Protein 4O92 (pdb70)

CATH classification: 3.40.30.10 (+1 more: 1.20.1050.10)

Nearest PDB structures (foldseek):
  4o92-assembly1_A  TM=1.005E+00  e=1.733E-32  Pichia kudriavzevii
  5f0g-assembly1_A  TM=8.632E-01  e=1.254E-08  Drosophila melanogaster
  3lyk-assembly1_A  TM=8.484E-01  e=1.008E-06  Haemophilus influenzae
  4qq7-assembly1_B  TM=7.758E-01  e=1.743E-07  Burkholderia cenocepacia J2315
  3ubl-assembly1_B  TM=7.352E-01  e=4.193E-05  Leptospira interrogans serovar Lai str. 56601

Sequence (193 aa):
TFGTLYILPPSPRSAWLPKLAKYLGLEINVKSLEVEDFKSKFPLGKAPAFEGSDGFRLTETLAIIKYFIDSSSKPEFAGSSLKEKALNEKWLSFANSDLCGAVGVWFCKDESKKPELVSKLNSLLQYIDNELNNSKFLVGDSVLVADILLYVTLQHIVEIGVDISSFSHLKKYSEEVAKHELLAEAENLYFQG

InterPro domains:
  IPR004045 Glutathione S-transferase, N-terminal [PF02798] (4-69)
  IPR004045 Glutathione S-transferase, N-terminal [PS50404] (2-78)
  IPR004046 Glutathione S-transferase, C-terminal [PF00043] (111-183)
  IPR010987 Glutathione S-transferase, C-terminal-like [PS50405] (83-188)
  IPR036249 Thioredoxin-like superfamil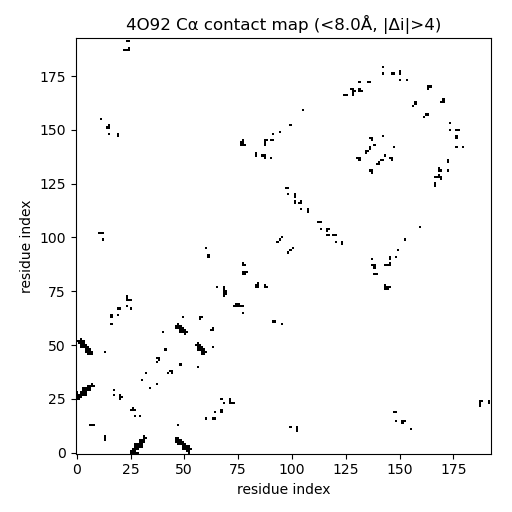y [SSF52833] (1-72)
  IPR036282 Glutathione S-transferase, C-terminal domain superfamily [SSF47616] (81-187)
  IPR040079 Glutathione transferase family [SFLDS00019] (5-180)

Foldseek 3Di:
DFWEWEAAVVQLLRVLPVLLCVLQLHDYHYHYVPDDPPCVLPVVPHDGWIATPVGDTDDDPVTVSLVSLCVGPNVCQCHDDPQSVVLSVVLVVCCVPQQSVLSCQSPDPDPVCNVVSLVSNVVSLQVQLVCLVVELESRHDDHHSSLSSVLSSVVVVPVVPDDPPVRDSVVSSNVVSVVVSVVVVPVSVVVND

Secondary structure (DSSP, 8-state):
--EEEE--TTSGGGGHHHHHHHHHT--EEEE----TTHHHH-TT--S-EEEETT--EEESHHHHHHHHHHTSS-TTTT-SSHHHHHHHHHHHHHIIIIIHH--TTTT---TTTHHHHHHHHHHHHHHHHHHTTT-SSSSSSS--HHHHHHHHHHHHHHHTT---SS-HHHHHHHHHHHHHHHHHHHHHHHTT-

Radius of gyration: 17.23 Å; Cα contacts (8 Å, |Δi|>4): 218; chains: 1; bounding box: 48×43×29 Å

Solvent-accessible surface area: 10535 Å² total

Structure (mmCIF, N/CA/C/O backbone):
data_4O92
#
_entry.id   4O92
#
_cell.length_a   48.207
_cell.length_b   48.207
_cell.length_c   187.068
_cell.angle_alpha   90.00
_cell.angle_beta   90.00
_cell.angle_gamma   90.00
#
_symmetry.space_group_name_H-M   'P 43 21 2'
#
loop_
_entity.id
_entity.type
_entity.pdbx_description
1 polymer 'Glutathione S-transferase'
2 non-polymer 'SULFATE ION'
3 water water
#
loop_
_atom_site.group_PDB
_atom_site.id
_atom_site.type_symbol
_atom_site.label_atom_id
_atom_site.label_alt_id
_atom_site.label_comp_id
_atom_site.label_asym_id
_atom_site.label_entity_id
_atom_site.label_seq_id
_atom_site.pdbx_PDB_ins_code
_atom_site.Cartn_x
_atom_site.Cartn_y
_atom_site.Cartn_z
_atom_site.occupancy
_atom_site.B_iso_or_equiv
_atom_site.auth_seq_id
_atom_site.auth_comp_id
_atom_site.auth_asym_id
_atom_site.auth_atom_id
_atom_site.pdbx_PDB_model_num
ATOM 9 N N . THR A 1 2 ? 28.949 3.310 76.640 1.00 73.71 2 THR A N 1
ATOM 10 C CA . THR A 1 2 ? 27.670 2.986 77.279 1.00 68.32 2 THR A CA 1
ATOM 11 C C . THR A 1 2 ? 27.660 3.345 78.791 1.00 65.17 2 THR A C 1
ATOM 12 O O . THR A 1 2 ? 28.586 2.987 79.533 1.00 63.76 2 THR A O 1
ATOM 16 N N . PHE A 1 3 ? 26.616 4.068 79.205 1.00 54.37 3 PHE A N 1
ATOM 17 C CA . PHE A 1 3 ? 26.330 4.422 80.619 1.00 50.35 3 PHE A CA 1
ATOM 18 C C . PHE A 1 3 ? 25.940 3.230 81.526 1.00 47.47 3 PHE A C 1
ATOM 19 O O . PHE A 1 3 ? 26.177 3.269 82.734 1.00 48.97 3 PHE A O 1
ATOM 27 N N . GLY A 1 4 ? 25.336 2.180 80.960 1.00 45.46 4 GLY A N 1
ATOM 28 C CA . GLY A 1 4 ? 24.968 0.986 81.738 1.00 41.04 4 GLY A CA 1
ATOM 29 C C . GLY A 1 4 ? 23.984 0.033 81.063 1.00 39.52 4 GLY A C 1
ATOM 30 O O . GLY A 1 4 ? 23.677 0.181 79.896 1.00 38.69 4 GLY A O 1
ATOM 31 N N . THR A 1 5 ? 23.512 -0.964 81.812 1.00 38.74 5 THR A N 1
ATOM 32 C CA . THR A 1 5 ? 22.590 -1.975 81.333 1.00 40.10 5 THR A CA 1
ATOM 33 C C . THR A 1 5 ? 21.242 -1.869 82.083 1.00 45.70 5 THR A C 1
ATOM 34 O O . THR A 1 5 ? 21.216 -1.803 83.320 1.00 43.60 5 THR A O 1
ATOM 38 N N . LEU A 1 6 ? 20.137 -1.828 81.331 1.00 47.45 6 LEU A N 1
ATOM 39 C CA . LEU A 1 6 ? 18.781 -1.711 81.897 1.00 45.22 6 LEU A CA 1
ATOM 40 C C . LEU A 1 6 ? 18.075 -3.015 81.667 1.00 44.57 6 LEU A C 1
ATOM 41 O O . LEU A 1 6 ? 18.085 -3.539 80.563 1.00 45.67 6 LEU A O 1
ATOM 46 N N . TYR A 1 7 ? 17.489 -3.549 82.726 1.00 46.39 7 TYR A N 1
ATOM 47 C CA . TYR A 1 7 ? 16.837 -4.858 82.700 1.00 45.93 7 TYR A CA 1
ATOM 48 C C . TYR A 1 7 ? 15.325 -4.629 82.796 1.00 47.23 7 TYR A C 1
ATOM 49 O O . TYR A 1 7 ? 14.845 -4.037 83.769 1.00 46.74 7 TYR A O 1
ATOM 58 N N . ILE A 1 8 ? 14.599 -5.082 81.775 1.00 47.00 8 ILE A N 1
ATOM 59 C CA . ILE A 1 8 ? 13.168 -4.846 81.640 1.00 47.16 8 ILE A CA 1
ATOM 60 C C . ILE A 1 8 ? 12.362 -6.145 81.613 1.00 50.15 8 ILE A C 1
ATOM 61 O O . ILE A 1 8 ? 12.912 -7.228 81.435 1.00 49.44 8 ILE A O 1
ATOM 66 N N . LEU A 1 9 ? 11.053 -5.999 81.791 1.00 50.94 9 LEU A N 1
ATOM 67 C CA . LEU A 1 9 ? 10.085 -7.057 81.532 1.00 54.65 9 LEU A CA 1
ATOM 68 C C . LEU A 1 9 ? 9.398 -6.801 80.158 1.00 53.89 9 LEU A C 1
ATOM 69 O O . LEU A 1 9 ? 8.478 -5.982 80.064 1.00 55.68 9 LEU A O 1
ATOM 74 N N . PRO A 1 10 ? 9.852 -7.486 79.094 1.00 52.08 10 PRO A N 1
ATOM 75 C CA . PRO A 1 10 ? 9.543 -7.034 77.730 1.00 51.58 10 PRO A CA 1
ATOM 76 C C . PRO A 1 10 ? 8.066 -6.901 77.361 1.00 49.66 10 PRO A C 1
ATOM 77 O O . PRO A 1 10 ? 7.712 -5.956 76.649 1.00 51.37 10 PRO A O 1
ATOM 81 N N . PRO A 1 11 ? 7.216 -7.844 77.812 1.00 46.23 11 PRO A N 1
ATOM 82 C CA . PRO A 1 11 ? 5.777 -7.747 77.513 1.00 49.39 11 PRO A CA 1
ATOM 83 C C . PRO A 1 11 ? 5.114 -6.494 78.073 1.00 50.57 11 PRO A C 1
ATOM 84 O O . PRO A 1 11 ? 4.181 -5.988 77.452 1.00 53.01 11 PRO A O 1
ATOM 88 N N . SER A 1 12 ? 5.594 -6.002 79.219 1.00 47.67 12 SER A N 1
ATOM 89 C CA . SER A 1 12 ? 5.051 -4.780 79.843 1.00 47.35 12 SER A CA 1
ATOM 90 C C . SER A 1 12 ? 5.279 -3.563 78.985 1.00 45.49 12 SER A C 1
ATOM 91 O O . SER A 1 12 ? 6.422 -3.294 78.619 1.00 47.99 12 SER A O 1
ATOM 94 N N . PRO A 1 13 ? 4.207 -2.795 78.698 1.00 42.34 13 PRO A N 1
ATOM 95 C CA . PRO A 1 13 ? 4.359 -1.533 77.966 1.00 38.64 13 PRO A CA 1
ATOM 96 C C . PRO A 1 13 ? 5.056 -0.406 78.773 1.00 43.96 13 PRO A C 1
ATOM 97 O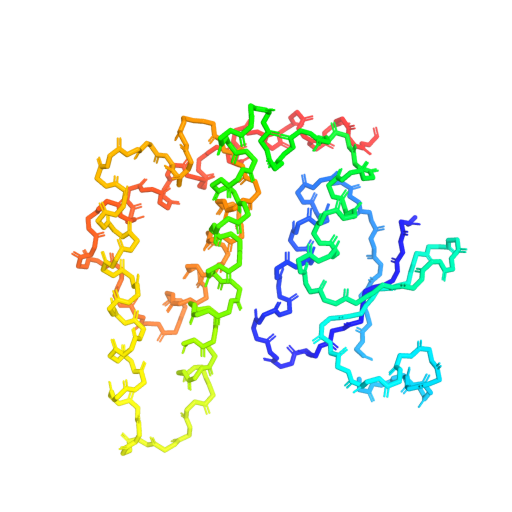 O . PRO A 1 13 ? 5.462 0.625 78.193 1.00 42.21 13 PRO A O 1
ATOM 101 N N . ARG A 1 14 ? 5.174 -0.587 80.091 1.00 44.60 14 ARG A N 1
ATOM 102 C CA . ARG A 1 14 ? 6.006 0.294 80.954 1.00 50.35 14 ARG A CA 1
ATOM 103 C C . ARG A 1 14 ? 7.530 0.215 80.635 1.00 49.40 14 ARG A C 1
ATOM 104 O O . ARG A 1 14 ? 8.331 1.039 81.098 1.00 46.27 14 ARG A O 1
ATOM 112 N N . SER A 1 15 ? 7.907 -0.780 79.831 1.00 45.95 15 SER A N 1
ATOM 113 C CA . SER A 1 15 ? 9.294 -0.998 79.428 1.00 42.94 15 SER A CA 1
ATOM 114 C C . SER A 1 15 ? 9.820 0.125 78.543 1.00 40.01 15 SER A C 1
ATOM 115 O O . SER A 1 15 ? 10.991 0.347 78.473 1.00 43.24 15 SER A O 1
ATOM 118 N N . ALA A 1 16 ? 8.938 0.889 77.934 1.00 41.91 16 ALA A N 1
ATOM 119 C CA . ALA A 1 16 ? 9.336 1.949 77.015 1.00 42.29 16 ALA A CA 1
ATOM 120 C C . ALA A 1 16 ? 9.894 3.218 77.669 1.00 45.27 16 ALA A C 1
ATOM 121 O O . ALA A 1 16 ? 10.721 3.907 77.067 1.00 51.33 16 ALA A O 1
ATOM 123 N N . TRP A 1 17 ? 9.400 3.547 78.855 1.00 44.40 17 TRP A N 1
ATOM 124 C CA . TRP A 1 17 ? 9.757 4.793 79.539 1.00 44.33 17 TRP A CA 1
ATOM 125 C C . TRP A 1 17 ? 11.269 5.069 79.635 1.00 41.72 17 TRP A C 1
ATOM 126 O O . TRP A 1 17 ? 11.757 6.096 79.180 1.00 42.10 17 TRP A O 1
ATOM 137 N N . LEU A 1 18 ? 12.010 4.158 80.238 1.00 36.74 18 LEU A N 1
ATOM 138 C CA . LEU A 1 18 ? 13.414 4.429 80.520 1.00 37.42 18 LEU A CA 1
ATOM 139 C C . LEU A 1 18 ? 14.302 4.440 79.287 1.00 36.78 18 LEU A C 1
ATOM 140 O O . LEU A 1 18 ? 15.135 5.341 79.158 1.00 39.53 18 LEU A O 1
ATOM 145 N N . PRO A 1 19 ? 14.108 3.480 78.356 1.00 39.36 19 PRO A N 1
ATOM 146 C CA . PRO A 1 19 ? 14.817 3.583 77.067 1.00 38.25 19 PRO A CA 1
ATOM 147 C C . PRO A 1 19 ? 14.605 4.893 76.344 1.00 38.76 19 PRO A C 1
ATOM 148 O O . PRO A 1 19 ? 15.573 5.511 75.887 1.00 42.98 19 PRO A O 1
ATOM 152 N N . LYS A 1 20 ? 13.361 5.342 76.284 1.00 39.69 20 LYS A N 1
ATOM 153 C CA . LYS A 1 20 ? 13.039 6.625 75.661 1.00 40.89 20 LYS A CA 1
ATOM 154 C C . LYS A 1 20 ? 13.771 7.760 76.358 1.00 41.14 20 LYS A C 1
ATOM 155 O O . LYS A 1 20 ? 14.262 8.677 75.728 1.00 50.44 20 LYS A O 1
ATOM 157 N N . LEU A 1 21 ? 13.858 7.698 77.669 1.00 43.53 21 LEU A N 1
ATOM 158 C CA . LEU A 1 21 ? 14.453 8.797 78.407 1.00 43.06 21 LEU A CA 1
ATOM 159 C C . LEU A 1 21 ? 15.971 8.842 78.163 1.00 39.12 21 LEU A C 1
ATOM 160 O O . LEU A 1 21 ? 16.539 9.908 77.941 1.00 44.91 21 LEU A O 1
ATOM 165 N N . ALA A 1 22 ? 16.622 7.696 78.219 1.00 38.16 22 ALA A N 1
ATOM 166 C CA . ALA A 1 22 ? 18.059 7.607 77.854 1.00 40.02 22 ALA A CA 1
ATOM 167 C C . ALA A 1 22 ? 18.335 8.256 76.482 1.00 46.32 22 ALA A C 1
ATOM 168 O O . ALA A 1 22 ? 19.173 9.162 76.354 1.00 49.80 22 ALA A O 1
ATOM 170 N N . LYS A 1 23 ? 17.595 7.797 75.476 1.00 49.00 23 LYS A N 1
ATOM 171 C CA . LYS A 1 23 ? 17.630 8.366 74.150 1.00 50.33 23 LYS A CA 1
ATOM 172 C C . LYS A 1 23 ? 17.530 9.868 74.237 1.00 50.40 23 LYS A C 1
ATOM 173 O O . LYS A 1 23 ? 18.443 10.572 73.819 1.00 51.61 23 LYS A O 1
ATOM 179 N N . TYR A 1 24 ? 16.449 10.366 74.830 1.00 44.93 24 TYR A N 1
ATOM 180 C CA . TYR A 1 24 ? 16.207 11.800 74.832 1.00 42.95 24 TYR A CA 1
ATOM 181 C C . TYR A 1 24 ? 17.403 12.529 75.402 1.00 41.31 24 TYR A C 1
ATOM 182 O O . TYR A 1 24 ? 17.685 13.654 75.018 1.00 40.03 24 TYR A O 1
ATOM 191 N N . LEU A 1 25 ? 18.099 11.892 76.333 1.00 40.62 25 LEU A N 1
ATOM 192 C CA . LEU A 1 25 ? 19.220 12.533 77.011 1.00 41.77 25 LEU A CA 1
ATOM 193 C C . LEU A 1 25 ? 20.621 12.182 76.412 1.00 45.97 25 LEU A C 1
ATOM 194 O O . LEU A 1 25 ? 21.664 12.668 76.889 1.00 37.33 25 LEU A O 1
ATOM 199 N N . GLY A 1 26 ? 20.650 11.304 75.412 1.00 46.39 26 GLY A N 1
ATOM 200 C CA . GLY A 1 26 ? 21.920 10.882 74.835 1.00 47.79 26 GLY A CA 1
ATOM 201 C C . GLY A 1 26 ? 22.683 9.828 75.615 1.00 48.50 26 GLY A C 1
ATOM 202 O O . GLY A 1 26 ? 23.861 9.642 75.376 1.00 53.07 26 GLY A O 1
ATOM 203 N N . LEU A 1 27 ? 22.041 9.110 76.526 1.00 46.47 27 LEU A N 1
ATOM 204 C CA . LEU A 1 27 ? 22.759 8.082 77.282 1.00 48.14 27 LEU A CA 1
ATOM 205 C C . LEU A 1 27 ? 22.620 6.779 76.544 1.00 47.69 27 LEU A C 1
ATOM 206 O O . LEU A 1 27 ? 21.502 6.348 76.267 1.00 54.66 27 LEU A O 1
ATOM 211 N N . GLU A 1 28 ? 23.736 6.138 76.235 1.00 46.71 28 GLU A N 1
ATOM 212 C CA . GLU A 1 28 ? 23.694 4.867 75.546 1.00 52.30 28 GLU A CA 1
ATOM 213 C C . GLU A 1 28 ? 23.666 3.835 76.648 1.00 54.07 28 GLU A C 1
ATOM 214 O O . GLU A 1 28 ? 24.541 3.854 77.534 1.00 51.61 28 GLU A O 1
ATOM 220 N N . ILE A 1 29 ? 22.643 2.973 76.606 1.00 45.95 29 ILE A N 1
ATOM 221 C CA . ILE A 1 29 ? 22.470 1.918 77.579 1.00 43.45 29 ILE A CA 1
ATOM 222 C C . ILE A 1 29 ? 22.147 0.640 76.819 1.00 47.54 29 ILE A C 1
ATOM 223 O O . ILE A 1 29 ? 21.525 0.697 75.755 1.00 44.70 29 ILE A O 1
ATOM 228 N N . ASN A 1 30 ? 22.554 -0.505 77.358 1.00 43.87 30 ASN A N 1
ATOM 229 C CA . ASN A 1 30 ? 22.043 -1.757 76.869 1.00 45.48 30 ASN A CA 1
ATOM 230 C C . ASN A 1 30 ? 20.708 -1.961 77.519 1.00 45.88 30 ASN A C 1
ATOM 231 O O . ASN A 1 30 ? 20.400 -1.353 78.536 1.00 45.78 30 ASN A O 1
ATOM 236 N N . VAL A 1 31 ? 19.938 -2.855 76.923 1.00 44.31 31 VAL A N 1
ATOM 237 C CA . VAL A 1 31 ? 18.686 -3.254 77.454 1.00 43.28 31 VAL A CA 1
ATOM 238 C C . VAL A 1 31 ? 18.605 -4.761 77.326 1.00 43.96 31 VAL A C 1
ATOM 239 O O . VAL A 1 31 ? 18.626 -5.276 76.230 1.00 46.58 31 VAL A O 1
ATOM 243 N N . LYS A 1 32 ? 18.466 -5.443 78.455 1.00 42.36 32 LYS A N 1
ATOM 244 C CA . LYS A 1 32 ? 18.315 -6.871 78.482 1.00 44.24 32 LYS A CA 1
ATOM 245 C C . LYS A 1 32 ? 17.000 -7.219 79.149 1.00 45.26 32 LYS A C 1
ATOM 246 O O . LYS A 1 32 ? 16.356 -6.409 79.808 1.00 46.66 32 LYS A O 1
ATOM 252 N N . SER A 1 33 ? 16.604 -8.453 78.997 1.00 46.10 33 SER A N 1
ATOM 253 C CA . SER A 1 33 ? 15.407 -8.910 79.632 1.00 51.30 33 SER A CA 1
ATOM 254 C C . SER A 1 33 ? 15.789 -9.654 80.879 1.00 53.81 33 SER A C 1
ATOM 255 O O . SER A 1 33 ? 16.631 -10.551 80.822 1.00 63.80 33 SER A O 1
ATOM 266 N N . LEU A 1 35 ? 14.050 -11.806 82.336 1.00 57.05 35 LEU A N 1
ATOM 267 C CA . LEU A 1 35 ? 13.606 -13.168 82.165 1.00 62.65 35 LEU A CA 1
ATOM 268 C C . LEU A 1 35 ? 14.698 -14.089 81.659 1.00 67.94 35 LEU A C 1
ATOM 269 O O . LEU A 1 35 ? 14.710 -15.263 82.020 1.00 70.30 35 LEU A O 1
ATOM 274 N N . GLU A 1 36 ? 15.625 -13.570 80.854 1.00 69.71 36 GLU A N 1
ATOM 275 C CA . GLU A 1 36 ? 16.656 -14.425 80.233 1.00 73.05 36 GLU A CA 1
ATOM 276 C C . GLU A 1 36 ? 18.071 -14.246 80.808 1.00 71.10 36 GLU A C 1
ATOM 277 O O . GLU A 1 36 ? 19.032 -14.708 80.235 1.00 66.29 36 GLU A O 1
ATOM 283 N N . VAL A 1 37 ? 18.178 -13.589 81.951 1.00 76.06 37 VAL A N 1
ATOM 284 C CA . VAL A 1 37 ? 19.424 -13.534 82.703 1.00 74.46 37 VAL A CA 1
ATOM 285 C C . VAL A 1 37 ? 19.392 -14.700 83.692 1.00 79.83 37 VAL A C 1
ATOM 286 O O . VAL A 1 37 ? 18.327 -15.024 84.230 1.00 77.84 37 VAL A O 1
ATOM 290 N N . GLU A 1 38 ? 20.549 -15.331 83.913 1.00 83.44 38 GLU A N 1
ATOM 291 C CA . GLU A 1 38 ? 20.641 -16.528 84.773 1.00 89.29 38 GLU A CA 1
ATOM 292 C C . GLU A 1 38 ? 20.290 -16.203 86.239 1.00 90.39 38 GLU A C 1
ATOM 293 O O . GLU A 1 38 ? 19.259 -16.659 86.761 1.00 87.96 38 GLU A O 1
ATOM 295 N N . ASP A 1 39 ? 21.148 -15.415 86.890 1.00 88.44 39 ASP A N 1
ATOM 296 C CA . ASP A 1 39 ? 20.945 -15.027 88.294 1.00 91.92 39 ASP A CA 1
ATOM 297 C C . ASP A 1 39 ? 20.537 -13.565 88.347 1.00 86.82 39 ASP A C 1
ATOM 298 O O . ASP A 1 39 ? 21.367 -12.672 88.638 1.00 74.77 39 ASP A O 1
ATOM 300 N N . PHE A 1 40 ? 19.265 -13.319 88.024 1.00 80.55 40 PHE A N 1
ATOM 301 C CA . PHE A 1 40 ? 18.740 -11.958 88.084 1.00 74.25 40 PHE A CA 1
ATOM 302 C C . PHE A 1 40 ? 18.764 -11.564 89.552 1.00 67.57 40 PHE A C 1
ATOM 303 O O . PHE A 1 40 ? 19.329 -10.543 89.923 1.00 55.10 40 PHE A O 1
ATOM 311 N N . LYS A 1 41 ? 18.214 -12.449 90.376 1.00 60.75 41 LYS A N 1
ATOM 312 C CA . LYS A 1 41 ? 18.115 -12.237 91.809 1.00 61.36 41 LYS A CA 1
ATOM 313 C C . LYS A 1 41 ? 19.424 -12.221 92.585 1.00 62.58 41 LYS A C 1
ATOM 314 O O . LYS A 1 41 ? 19.423 -11.880 93.759 1.00 62.54 41 LYS A O 1
ATOM 320 N N . SER A 1 42 ? 20.530 -12.599 91.962 1.00 60.92 42 SER A N 1
ATOM 321 C CA . SER A 1 42 ? 21.809 -12.403 92.590 1.00 63.85 42 SER A CA 1
ATOM 322 C C . SER A 1 42 ? 22.050 -10.914 92.612 1.00 64.05 42 SER A C 1
ATOM 323 O O . SER A 1 42 ? 22.343 -10.336 93.654 1.00 66.55 42 SER A O 1
ATOM 326 N N . LYS A 1 43 ? 21.925 -10.297 91.447 1.00 62.83 43 LYS A N 1
ATOM 327 C CA . LYS A 1 43 ? 22.160 -8.859 91.321 1.00 62.32 43 LYS A CA 1
ATOM 328 C C . LYS A 1 43 ? 20.999 -8.057 91.925 1.00 59.96 43 LYS A C 1
ATOM 329 O O . LYS A 1 43 ? 21.228 -7.025 92.572 1.00 56.09 43 LYS A O 1
ATOM 331 N N . PHE A 1 44 ? 19.779 -8.585 91.757 1.00 55.42 44 PHE A N 1
ATOM 332 C CA . PHE A 1 44 ? 18.511 -7.886 92.040 1.00 50.11 44 PHE A CA 1
ATOM 333 C C . PHE A 1 44 ? 17.482 -8.760 92.813 1.00 49.86 44 PHE A C 1
ATOM 334 O O . PHE A 1 44 ? 16.568 -9.371 92.216 1.00 42.45 44 PHE A O 1
ATOM 342 N N . PRO A 1 45 ? 17.598 -8.789 94.160 1.00 48.20 45 PRO A N 1
ATOM 343 C CA . PRO A 1 45 ? 16.905 -9.799 94.986 1.00 49.88 45 PRO A CA 1
ATOM 344 C C . PRO A 1 45 ? 15.388 -9.736 95.040 1.00 48.93 45 PRO A C 1
ATOM 345 O O . PRO A 1 45 ? 14.748 -10.742 95.301 1.00 56.21 45 PRO A O 1
ATOM 349 N N . LEU A 1 46 ? 14.822 -8.563 94.813 1.00 51.68 46 LEU A N 1
ATOM 350 C CA . LEU A 1 46 ? 13.378 -8.420 94.650 1.00 48.95 46 LEU A CA 1
ATOM 351 C C . LEU A 1 46 ? 12.808 -9.074 93.402 1.00 49.23 46 LEU A C 1
ATOM 352 O O . LEU A 1 46 ? 11.625 -9.382 93.354 1.00 44.21 46 LEU A O 1
ATOM 357 N N . GLY A 1 47 ? 13.616 -9.210 92.352 1.00 51.55 47 GLY A N 1
ATOM 358 C CA . GLY A 1 47 ? 13.146 -9.866 91.121 1.00 51.12 47 GLY A CA 1
ATOM 359 C C . GLY A 1 47 ? 12.183 -9.079 90.246 1.00 51.39 47 GLY A C 1
ATOM 360 O O . GLY A 1 47 ? 11.427 -9.659 89.442 1.00 41.14 47 GLY A O 1
ATOM 361 N N . LYS A 1 48 ? 12.254 -7.751 90.336 1.00 53.55 48 LYS A N 1
ATOM 362 C CA . LYS A 1 48 ? 11.326 -6.916 89.600 1.00 49.76 48 LYS A CA 1
ATOM 363 C C . LYS A 1 48 ? 12.044 -5.925 88.666 1.00 47.27 48 LYS A C 1
ATOM 364 O O . LYS A 1 48 ? 13.168 -5.476 88.921 1.00 45.12 48 LYS A O 1
ATOM 366 N N . ALA A 1 49 ? 11.388 -5.626 87.554 1.00 42.81 49 ALA A N 1
ATOM 367 C CA . ALA A 1 49 ? 11.864 -4.652 86.634 1.00 39.30 49 ALA A CA 1
ATOM 368 C C . ALA A 1 49 ? 11.091 -3.397 86.981 1.00 41.26 49 ALA A C 1
ATOM 369 O O . ALA A 1 49 ? 9.946 -3.503 87.460 1.00 40.94 49 ALA A O 1
ATOM 371 N N . PRO A 1 50 ? 11.680 -2.211 86.725 1.00 37.90 50 PRO A N 1
ATOM 372 C CA . PRO A 1 50 ? 12.982 -1.996 86.096 1.00 40.24 50 PRO A CA 1
ATOM 373 C C . PRO A 1 50 ? 14.177 -2.160 87.030 1.00 42.55 50 PRO A C 1
ATOM 374 O O . PRO A 1 50 ? 14.061 -1.921 88.221 1.00 43.99 50 PRO A O 1
ATOM 378 N N . ALA A 1 51 ? 15.309 -2.595 86.475 1.00 43.25 51 ALA A N 1
ATOM 379 C CA . ALA A 1 51 ? 16.578 -2.651 87.221 1.00 40.38 51 ALA A CA 1
ATOM 380 C C . ALA A 1 51 ? 17.679 -2.154 86.336 1.00 38.76 51 ALA A C 1
ATOM 381 O O . ALA A 1 51 ? 17.667 -2.410 85.145 1.00 36.61 51 ALA A O 1
ATOM 383 N N . PHE A 1 52 ? 18.634 -1.457 86.940 1.00 38.55 52 PHE A N 1
ATOM 384 C CA . PHE A 1 52 ? 19.760 -0.901 86.213 1.00 41.73 52 PHE A CA 1
ATOM 385 C C . PHE A 1 52 ? 21.088 -1.222 86.883 1.00 43.97 52 PHE A C 1
ATOM 386 O O . PHE A 1 52 ? 21.197 -1.215 88.103 1.00 46.84 52 PHE A O 1
ATOM 394 N N . GLU A 1 53 ? 22.089 -1.502 86.071 1.00 41.67 53 GLU A N 1
ATOM 395 C CA . GLU A 1 53 ? 23.442 -1.608 86.555 1.00 43.88 53 GLU A CA 1
ATOM 396 C C . GLU A 1 53 ? 24.319 -0.690 85.744 1.00 40.16 53 GLU A C 1
ATOM 397 O O . GLU A 1 53 ? 24.461 -0.882 84.553 1.00 39.79 53 GLU A O 1
ATOM 403 N N . GLY A 1 54 ? 24.884 0.327 86.370 1.00 41.32 54 GLY A N 1
ATOM 404 C CA . GLY A 1 54 ? 25.842 1.207 85.681 1.00 44.13 54 GLY A CA 1
ATOM 405 C C . GLY A 1 54 ? 27.062 0.429 85.178 1.00 43.00 54 GLY A C 1
ATOM 406 O O . GLY A 1 54 ? 27.320 -0.708 85.578 1.00 41.28 54 GLY A O 1
ATOM 407 N N . SER A 1 55 ? 27.794 1.021 84.255 1.00 47.06 55 SER A N 1
ATOM 408 C CA . SER A 1 55 ? 29.045 0.416 83.790 1.00 51.57 55 SER A CA 1
ATOM 409 C C . SER A 1 55 ? 29.960 0.181 84.997 1.00 56.94 55 SER A C 1
ATOM 410 O O . SER A 1 55 ? 30.506 -0.939 85.183 1.00 50.32 55 SER A O 1
ATOM 413 N N . ASP A 1 56 ? 30.048 1.219 85.848 1.00 55.73 56 ASP A N 1
ATOM 414 C CA . ASP A 1 56 ? 30.828 1.168 87.096 1.00 54.80 56 ASP A CA 1
ATOM 415 C C . ASP A 1 56 ? 30.307 0.195 88.148 1.00 53.33 56 ASP A C 1
ATOM 416 O O . ASP A 1 56 ? 30.920 0.061 89.187 1.00 51.08 56 ASP A O 1
ATOM 421 N N . GLY A 1 57 ? 29.194 -0.492 87.890 1.00 53.72 57 GLY A N 1
ATOM 422 C CA . GLY A 1 57 ? 28.702 -1.521 88.813 1.00 49.70 57 GLY A CA 1
ATOM 423 C C . GLY A 1 57 ? 27.578 -1.057 89.738 1.00 46.21 57 GLY A C 1
ATOM 424 O O . GLY A 1 57 ? 26.899 -1.881 90.357 1.00 44.52 57 GLY A O 1
ATOM 425 N N . PHE A 1 58 ? 27.357 0.250 89.811 1.00 41.56 58 PHE A N 1
ATOM 426 C CA . PHE A 1 58 ? 26.259 0.814 90.603 1.00 44.51 58 PHE A CA 1
ATOM 427 C C . PHE A 1 58 ? 24.915 0.164 90.292 1.00 47.00 58 PHE A C 1
ATOM 428 O O . PHE A 1 58 ? 24.445 0.261 89.168 1.00 46.88 58 PHE A O 1
ATOM 436 N N . ARG A 1 59 ? 24.307 -0.489 91.282 1.00 48.01 59 ARG A N 1
ATOM 437 C CA . ARG A 1 59 ? 22.984 -1.141 91.117 1.00 50.21 59 ARG A CA 1
ATOM 438 C C . ARG A 1 59 ? 21.817 -0.270 91.604 1.00 44.54 59 ARG A C 1
ATOM 439 O O . ARG A 1 59 ? 21.812 0.251 92.709 1.00 49.74 59 ARG A O 1
ATOM 447 N N . LEU A 1 60 ? 20.787 -0.160 90.801 1.00 40.32 60 LEU A N 1
ATOM 448 C CA . LEU A 1 60 ? 19.702 0.693 91.158 1.00 39.34 60 LEU A CA 1
ATOM 449 C C . LEU A 1 60 ? 18.354 0.140 90.715 1.00 37.97 60 LEU A C 1
ATOM 450 O O . LEU A 1 60 ? 18.233 -0.404 89.609 1.00 38.39 60 LEU A O 1
ATOM 455 N N . THR A 1 61 ? 17.346 0.277 91.581 1.00 37.17 61 THR A N 1
ATOM 456 C CA . THR A 1 61 ? 15.948 -0.088 91.249 1.00 36.26 61 THR A CA 1
ATOM 457 C C . THR A 1 61 ? 14.976 1.058 91.507 1.00 37.13 61 THR A C 1
ATOM 458 O O . THR A 1 61 ? 15.363 2.141 92.000 1.00 32.70 61 THR A O 1
ATOM 462 N N . GLU A 1 62 ? 13.710 0.805 91.149 1.00 37.62 62 GLU A N 1
ATOM 463 C CA . GLU A 1 62 ? 12.598 1.783 91.228 1.00 36.22 62 GLU A CA 1
ATOM 464 C C . GLU A 1 62 ? 12.657 2.811 90.137 1.00 30.78 62 GLU A C 1
ATOM 465 O O . GLU A 1 62 ? 13.586 3.585 90.070 1.00 33.95 62 GLU A O 1
ATOM 471 N N . THR A 1 63 ? 11.609 2.867 89.327 1.00 30.12 63 THR A N 1
ATOM 472 C CA . THR A 1 63 ? 11.565 3.732 88.168 1.00 28.66 63 THR A CA 1
ATOM 473 C C . THR A 1 63 ? 11.888 5.155 88.518 1.00 31.39 63 THR A C 1
ATOM 474 O O . THR A 1 63 ? 12.623 5.821 87.778 1.00 31.85 63 THR A O 1
ATOM 478 N N . LEU A 1 64 ? 11.341 5.663 89.617 1.00 30.56 64 LEU A N 1
ATOM 479 C CA . LEU A 1 64 ? 11.581 7.102 89.890 1.00 34.06 64 LEU A CA 1
ATOM 480 C C . LEU A 1 64 ? 13.010 7.322 90.241 1.00 30.96 64 LEU A C 1
ATOM 481 O O . LEU A 1 64 ? 13.517 8.412 90.056 1.00 30.27 64 LEU A O 1
ATOM 486 N N . ALA A 1 65 ? 13.649 6.295 90.786 1.00 30.46 65 ALA A N 1
ATOM 487 C CA . ALA A 1 65 ? 15.052 6.415 91.202 1.00 29.96 65 ALA A CA 1
ATOM 488 C C . ALA A 1 65 ? 15.941 6.530 89.970 1.00 31.49 65 ALA A C 1
ATOM 489 O O . ALA A 1 65 ? 16.861 7.332 89.893 1.00 29.63 65 ALA A O 1
ATOM 491 N N . ILE A 1 66 ? 15.642 5.686 88.991 1.00 34.10 66 ILE A N 1
ATOM 492 C CA . ILE A 1 66 ? 16.463 5.570 87.803 1.00 31.69 66 ILE A CA 1
ATOM 493 C C . ILE A 1 66 ? 16.271 6.795 86.958 1.00 31.65 66 ILE A C 1
ATOM 494 O O . ILE A 1 66 ? 17.204 7.272 86.327 1.00 37.93 66 ILE A O 1
ATOM 499 N N . ILE A 1 67 ? 15.064 7.318 86.924 1.00 30.38 67 ILE A N 1
ATOM 500 C CA . ILE A 1 67 ? 14.861 8.579 86.222 1.00 32.89 67 ILE A CA 1
ATOM 501 C C . ILE A 1 67 ? 15.813 9.650 86.746 1.00 32.74 67 ILE A C 1
ATOM 502 O O . ILE A 1 67 ? 16.472 10.310 85.962 1.00 37.62 67 ILE A O 1
ATOM 507 N N . LYS A 1 68 ? 15.853 9.816 88.064 1.00 32.71 68 LYS A N 1
ATOM 508 C CA . LYS A 1 68 ? 16.668 10.823 88.709 1.00 35.26 68 LYS A CA 1
ATOM 509 C C . LYS A 1 68 ? 18.165 10.593 88.399 1.00 39.51 68 LYS A C 1
ATOM 510 O O . LYS A 1 68 ? 18.913 11.559 88.186 1.00 37.59 68 LYS A O 1
ATOM 516 N N . TYR A 1 69 ? 18.594 9.328 88.372 1.00 34.99 69 TYR A N 1
ATOM 517 C CA . TYR A 1 69 ? 19.991 9.040 88.152 1.00 39.02 69 TYR A CA 1
ATOM 518 C C . TYR A 1 69 ? 20.372 9.358 86.693 1.00 40.57 69 TYR A C 1
ATOM 519 O O . TYR A 1 69 ? 21.454 9.863 86.433 1.00 37.72 69 TYR A O 1
ATOM 528 N N . PHE A 1 70 ? 19.465 9.079 85.759 1.00 37.32 70 PHE A N 1
ATOM 529 C CA . PHE A 1 70 ? 19.736 9.322 84.363 1.00 34.45 70 PHE A CA 1
ATOM 530 C C . PHE A 1 70 ? 19.849 10.798 84.191 1.00 37.37 70 PHE A C 1
ATOM 531 O O . PHE A 1 70 ? 20.820 11.280 83.612 1.00 38.34 70 PHE A O 1
ATOM 539 N N . ILE A 1 71 ? 18.858 11.527 84.684 1.00 36.25 71 ILE A N 1
ATOM 540 C CA . ILE A 1 71 ? 18.880 12.972 84.510 1.00 37.83 71 ILE A CA 1
ATOM 541 C C . ILE A 1 71 ? 20.132 13.575 85.151 1.00 39.54 71 ILE A C 1
ATOM 542 O O . ILE A 1 71 ? 20.924 14.224 84.472 1.00 45.34 71 ILE A O 1
ATOM 547 N N . ASP A 1 72 ? 20.340 13.328 86.437 1.00 41.10 72 ASP A N 1
ATOM 548 C CA . ASP A 1 72 ? 21.526 13.875 87.152 1.00 42.07 72 ASP A CA 1
ATOM 549 C C . ASP A 1 72 ? 22.885 13.486 86.486 1.00 41.23 72 ASP A C 1
ATOM 550 O O . ASP A 1 72 ? 23.871 14.181 86.627 1.00 38.72 72 ASP A O 1
ATOM 555 N N . SER A 1 73 ? 22.928 12.363 85.793 1.00 42.11 73 SER A N 1
ATOM 556 C CA . SER A 1 73 ? 24.159 11.892 85.140 1.00 44.44 73 SER A CA 1
ATOM 557 C C . SER A 1 73 ? 24.332 12.477 83.721 1.00 49.89 73 SER A C 1
ATOM 558 O O . SER A 1 73 ? 25.321 12.184 83.061 1.00 53.70 73 SER A O 1
ATOM 561 N N . SER A 1 74 ? 23.370 13.287 83.264 1.00 49.33 74 SER A N 1
ATOM 562 C CA . SER A 1 74 ? 23.249 13.694 81.868 1.00 44.86 74 SER A CA 1
ATOM 563 C C . SER A 1 74 ? 23.642 15.159 81.675 1.00 48.96 74 SER A C 1
ATOM 564 O O . SER A 1 74 ? 23.962 15.868 82.647 1.00 45.97 74 SER A O 1
ATOM 567 N N . SER A 1 75 ? 23.568 15.602 80.414 1.00 49.95 75 SER A N 1
ATOM 568 C CA . SER A 1 75 ? 23.849 16.992 80.056 1.00 57.92 75 SER A CA 1
ATOM 569 C C . SER A 1 75 ? 22.651 17.933 80.141 1.00 58.38 75 SER A C 1
ATOM 570 O O . SER A 1 75 ? 22.807 19.124 79.885 1.00 62.23 75 SER A O 1
ATOM 573 N N . LYS A 1 76 ? 21.474 17.423 80.510 1.00 64.26 76 LYS A N 1
ATOM 574 C CA . LYS A 1 76 ? 20.329 18.277 80.909 1.00 64.09 76 LYS A CA 1
ATOM 575 C C . LYS A 1 76 ? 19.996 17.914 82.359 1.00 62.79 76 LYS A C 1
ATOM 576 O O . LYS A 1 76 ? 18.986 17.292 82.617 1.00 58.14 76 LYS A O 1
ATOM 582 N N . PRO A 1 77 ? 20.871 18.276 83.317 1.00 68.84 77 PRO A N 1
ATOM 583 C CA . PRO A 1 77 ? 20.660 17.914 84.737 1.00 65.05 77 PRO A CA 1
ATOM 584 C C . PRO A 1 77 ? 19.555 18.718 85.441 1.00 57.38 77 PRO A C 1
ATOM 585 O O . PRO A 1 77 ? 19.197 18.440 86.585 1.00 55.85 77 PRO A O 1
ATOM 589 N N . GLU A 1 78 ? 19.022 19.704 84.745 1.00 55.19 78 GLU A N 1
ATOM 590 C CA . GLU A 1 78 ? 17.956 20.538 85.246 1.00 54.36 78 GLU A CA 1
ATOM 591 C C . GLU A 1 78 ? 16.610 20.085 84.622 1.00 49.44 78 GLU A C 1
ATOM 592 O O . GLU A 1 78 ? 15.608 20.789 84.663 1.00 48.29 78 GLU A O 1
ATOM 598 N N . PHE A 1 79 ? 16.579 18.878 84.065 1.00 46.56 79 PHE A N 1
ATOM 599 C CA . PHE A 1 79 ? 15.377 18.404 83.346 1.00 44.56 79 PHE A CA 1
ATOM 600 C C . PHE A 1 79 ? 14.170 17.966 84.225 1.00 42.10 79 PHE A C 1
ATOM 601 O O . PHE A 1 79 ? 13.065 17.750 83.736 1.00 41.24 79 PHE A O 1
ATOM 609 N N . ALA A 1 80 ? 14.394 17.821 85.519 1.00 42.12 80 ALA A N 1
ATOM 610 C CA . ALA A 1 80 ? 13.308 17.687 86.472 1.00 43.44 80 ALA A CA 1
ATOM 611 C C . A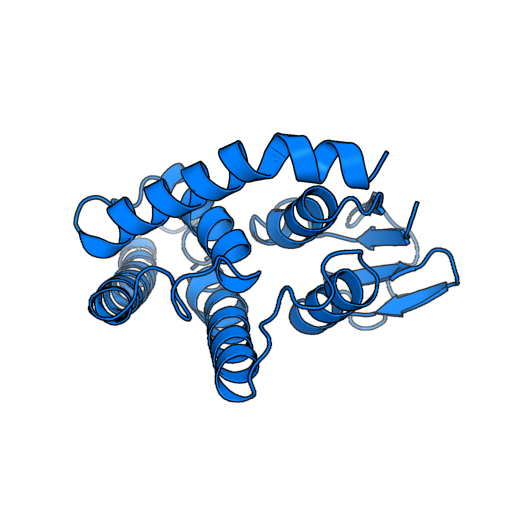LA A 1 80 ? 13.002 19.020 87.151 1.00 44.50 80 ALA A C 1
ATOM 612 O O . ALA A 1 80 ? 12.572 19.025 88.279 1.00 47.65 80 ALA A O 1
ATOM 614 N N . GLY A 1 81 ? 13.240 20.140 86.467 1.00 45.79 81 GLY A N 1
ATOM 615 C CA . GLY A 1 81 ? 12.888 21.473 86.971 1.00 45.72 81 GLY A CA 1
ATOM 616 C C . GLY A 1 81 ? 14.039 22.183 87.668 1.00 47.52 81 GLY A C 1
ATOM 617 O O . GLY A 1 81 ? 15.017 21.553 88.057 1.00 41.97 81 GLY A O 1
ATOM 618 N N . SER A 1 82 ? 13.861 23.496 87.856 1.00 51.02 82 SER A N 1
ATOM 619 C CA . SER A 1 82 ? 14.846 24.412 88.436 1.00 51.64 82 SER A CA 1
ATOM 620 C C . SER A 1 82 ? 14.404 24.975 89.809 1.00 53.04 82 SER A C 1
ATOM 621 O O . SER A 1 82 ? 15.108 24.812 90.798 1.00 52.12 82 SER A O 1
ATOM 624 N N . SER A 1 83 ? 13.272 25.677 89.864 1.00 50.48 83 SER A N 1
ATOM 625 C CA . SER A 1 83 ? 12.811 26.230 91.130 1.00 50.93 83 SER A CA 1
ATOM 626 C C . SER A 1 83 ? 12.316 25.096 92.036 1.00 51.20 83 SER A C 1
ATOM 627 O O . SER A 1 83 ? 11.986 24.033 91.549 1.00 46.06 83 SER A O 1
ATOM 630 N N . LEU A 1 84 ? 12.250 25.362 93.341 1.00 54.34 84 LEU A N 1
ATOM 631 C CA . LEU A 1 84 ? 11.642 24.454 94.320 1.00 53.40 84 LEU A CA 1
ATOM 632 C C . LEU A 1 84 ? 10.298 23.923 93.890 1.00 46.57 84 LEU A C 1
ATOM 633 O O . LEU A 1 84 ? 10.076 22.717 93.871 1.00 43.83 84 LEU A O 1
ATOM 638 N N . LYS A 1 85 ? 9.402 24.809 93.523 1.00 45.15 85 LYS A N 1
ATOM 639 C CA . LYS A 1 85 ? 8.065 24.372 93.085 1.00 48.49 85 LYS A CA 1
ATOM 640 C C . LYS A 1 85 ? 8.033 23.541 91.789 1.00 48.84 85 LYS A C 1
ATOM 641 O O . LYS A 1 85 ? 7.265 22.583 91.682 1.00 51.84 85 LYS A O 1
ATOM 647 N N . GLU A 1 86 ? 8.874 23.892 90.817 1.00 50.61 86 GLU A N 1
ATOM 648 C CA . GLU A 1 86 ? 8.998 23.112 89.585 1.00 51.45 86 GLU A CA 1
ATOM 649 C C . GLU A 1 86 ? 9.400 21.673 89.905 1.00 44.04 86 GLU A C 1
ATOM 650 O O . GLU A 1 86 ? 8.741 20.724 89.474 1.00 40.03 86 GLU A O 1
ATOM 656 N N . LYS A 1 87 ? 10.491 21.534 90.654 1.00 38.96 87 LYS A N 1
ATOM 657 C CA . LYS A 1 87 ? 11.006 20.216 91.038 1.00 42.57 87 LYS A CA 1
ATOM 658 C C . LYS A 1 87 ? 9.962 19.379 91.757 1.00 39.84 87 LYS A C 1
ATOM 659 O O . LYS A 1 87 ? 9.862 18.206 91.497 1.00 42.20 87 LYS A O 1
ATOM 665 N N . ALA A 1 88 ? 9.151 20.013 92.596 1.00 39.00 88 ALA A N 1
ATOM 666 C CA . ALA A 1 88 ? 8.126 19.313 93.353 1.00 40.04 88 ALA A CA 1
ATOM 667 C C . ALA A 1 88 ? 6.996 18.854 92.482 1.00 39.45 88 ALA A C 1
ATOM 668 O O . ALA A 1 88 ? 6.530 17.703 92.618 1.00 38.41 88 ALA A O 1
ATOM 670 N N . LEU A 1 89 ? 6.519 19.748 91.622 1.00 39.54 89 LEU A N 1
ATOM 671 C CA . LEU A 1 89 ? 5.411 19.384 90.712 1.00 38.26 89 LEU A CA 1
ATOM 672 C C . LEU A 1 89 ? 5.856 18.326 89.727 1.00 35.55 89 LEU A C 1
ATOM 673 O O . LEU A 1 89 ? 5.089 17.524 89.347 1.00 38.21 89 LEU A O 1
ATOM 678 N N . ASN A 1 90 ? 7.113 18.334 89.322 1.00 35.62 90 ASN A N 1
ATOM 679 C CA . ASN A 1 90 ? 7.599 17.306 88.430 1.00 37.05 90 ASN A CA 1
ATOM 680 C C . ASN A 1 90 ? 7.642 15.943 89.103 1.00 36.61 90 ASN A C 1
ATOM 681 O O . ASN A 1 90 ? 7.367 14.916 88.489 1.00 38.62 90 ASN A O 1
ATOM 686 N N . GLU A 1 91 ? 8.039 15.929 90.365 1.00 38.89 91 GLU A N 1
ATOM 687 C CA . GLU A 1 91 ? 7.963 14.707 91.148 1.00 40.08 91 GLU A CA 1
ATOM 688 C C . GLU A 1 91 ? 6.519 14.271 91.220 1.00 38.75 91 GLU A C 1
ATOM 689 O O . GLU A 1 91 ? 6.228 13.103 91.105 1.00 34.92 91 GLU A O 1
ATOM 695 N N . LYS A 1 92 ? 5.616 15.214 91.456 1.00 35.92 92 LYS A N 1
ATOM 696 C CA . LYS A 1 92 ? 4.221 14.842 91.598 1.00 37.54 92 LYS A CA 1
ATOM 697 C C . LYS A 1 92 ? 3.739 14.095 90.379 1.00 39.52 92 LYS A C 1
ATOM 698 O O . LYS A 1 92 ? 3.165 12.981 90.467 1.00 35.93 92 LYS A O 1
ATOM 704 N N . TRP A 1 93 ? 3.970 14.716 89.228 1.00 37.19 93 TRP A N 1
ATOM 705 C CA . TRP A 1 93 ? 3.527 14.138 87.959 1.00 35.49 93 TRP A CA 1
ATOM 706 C C . TRP A 1 93 ? 4.189 12.824 87.606 1.00 32.50 93 TRP A C 1
ATOM 707 O O . TRP A 1 93 ? 3.555 11.910 87.109 1.00 30.16 93 TRP A O 1
ATOM 718 N N . LEU A 1 94 ? 5.481 12.742 87.844 1.00 32.43 94 LEU A N 1
ATOM 719 C CA . LEU A 1 94 ? 6.183 11.487 87.645 1.00 29.50 94 LEU A CA 1
ATOM 720 C C . LEU A 1 94 ? 5.587 10.346 88.511 1.00 29.16 94 LEU A C 1
ATOM 721 O O . LEU A 1 94 ? 5.272 9.281 88.003 1.00 27.02 94 LEU A O 1
ATOM 726 N N . SER A 1 95 ? 5.460 10.578 89.818 1.00 29.45 95 SER A N 1
ATOM 727 C CA . SER A 1 95 ? 4.892 9.602 90.753 1.00 29.95 95 SER A CA 1
ATOM 728 C C . SER A 1 95 ? 3.428 9.202 90.354 1.00 31.24 95 SER A C 1
ATOM 729 O O . SER A 1 95 ? 3.004 8.016 90.396 1.00 30.97 95 SER A O 1
ATOM 732 N N . PHE A 1 96 ? 2.684 10.196 89.904 1.00 29.04 96 PHE A N 1
ATOM 733 C CA . PHE A 1 96 ? 1.291 10.002 89.564 1.00 30.18 96 PHE A CA 1
ATOM 734 C C . PHE A 1 96 ? 1.188 9.154 88.328 1.00 32.79 96 PHE A C 1
ATOM 735 O O . PHE A 1 96 ? 0.389 8.185 88.267 1.00 35.65 96 PHE A O 1
ATOM 743 N N . ALA A 1 97 ? 1.960 9.552 87.316 1.00 30.96 97 ALA A N 1
ATOM 744 C CA . ALA A 1 97 ? 1.903 8.874 86.025 1.00 31.32 97 ALA A CA 1
ATOM 745 C C . ALA A 1 97 ? 2.436 7.461 86.103 1.00 31.78 97 ALA A C 1
ATOM 746 O O . ALA A 1 97 ? 1.920 6.574 85.477 1.00 34.75 97 ALA A O 1
ATOM 748 N N . ASN A 1 98 ? 3.463 7.248 86.897 1.00 33.57 98 ASN A N 1
ATOM 749 C CA . ASN A 1 98 ? 4.086 5.956 86.982 1.00 35.18 98 ASN A CA 1
ATOM 750 C C . ASN A 1 98 ? 3.244 4.985 87.800 1.00 38.92 98 ASN A C 1
ATOM 751 O O . ASN A 1 98 ? 3.253 3.788 87.516 1.00 46.58 98 ASN A O 1
ATOM 756 N N . SER A 1 99 ? 2.532 5.460 88.825 1.00 39.46 99 SER A N 1
ATOM 757 C CA . SER A 1 99 ? 1.726 4.531 89.650 1.00 40.04 99 SER A CA 1
ATOM 758 C C . SER A 1 99 ? 0.332 4.436 89.083 1.00 37.35 99 SER A C 1
ATOM 759 O O . SER A 1 99 ? -0.046 3.425 88.536 1.00 39.45 99 SER A O 1
ATOM 762 N N . ASP A 1 100 ? -0.392 5.533 89.150 1.00 42.59 100 ASP A N 1
ATOM 763 C CA . ASP A 1 100 ? -1.844 5.542 88.942 1.00 45.51 100 ASP A CA 1
ATOM 764 C C . ASP A 1 100 ? -2.184 5.371 87.490 1.00 42.09 100 ASP A C 1
ATOM 765 O O . ASP A 1 100 ? -2.917 4.470 87.114 1.00 37.50 100 ASP A O 1
ATOM 770 N N . LEU A 1 101 ? -1.631 6.240 86.675 1.00 38.84 101 LEU A N 1
ATOM 771 C CA . LEU A 1 101 ? -1.980 6.242 85.268 1.00 42.34 101 LEU A CA 1
ATOM 772 C C . LEU A 1 101 ? -1.434 5.017 84.524 1.00 42.60 101 LEU A C 1
ATOM 773 O O . LEU A 1 101 ? -2.182 4.331 83.799 1.00 40.04 101 LEU A O 1
ATOM 778 N N . CYS A 1 102 ? -0.148 4.737 84.704 1.00 42.83 102 CYS A N 1
ATOM 779 C CA . CYS A 1 102 ? 0.456 3.528 84.106 1.00 46.60 102 CYS A CA 1
ATOM 780 C C . CYS A 1 102 ? -0.204 2.281 84.676 1.00 44.01 102 CYS A C 1
ATOM 781 O O . CYS A 1 102 ? -0.504 1.354 83.938 1.00 51.82 102 CYS A O 1
ATOM 784 N N . GLY A 1 103 ? -0.425 2.241 85.982 1.00 43.64 103 GLY A N 1
ATOM 785 C CA . GLY A 1 103 ? -1.210 1.142 86.582 1.00 44.17 103 GLY A CA 1
ATOM 786 C C . GLY A 1 103 ? -2.577 0.895 85.919 1.00 46.71 103 GLY A C 1
ATOM 787 O O . GLY A 1 103 ? -3.020 -0.251 85.753 1.00 47.36 103 GLY A O 1
ATOM 788 N N . ALA A 1 104 ? -3.249 1.977 85.531 1.00 47.86 104 ALA A N 1
ATOM 789 C CA . ALA A 1 104 ? -4.552 1.881 84.852 1.00 46.10 104 ALA A CA 1
ATOM 790 C C . ALA A 1 104 ? -4.370 1.370 83.429 1.00 46.03 104 ALA A C 1
ATOM 791 O O . ALA A 1 104 ? -5.041 0.430 83.016 1.00 43.58 104 ALA A O 1
ATOM 801 N N . VAL A 1 106 ? -1.937 -0.375 82.126 1.00 46.14 106 VAL A N 1
ATOM 802 C CA . VAL A 1 106 ? -1.587 -1.802 82.234 1.00 44.31 106 VAL A CA 1
ATOM 803 C C . VAL A 1 106 ? -2.774 -2.705 82.556 1.00 45.87 106 VAL A C 1
ATOM 804 O O . VAL A 1 106 ? -2.861 -3.834 82.054 1.00 47.20 106 VAL A O 1
ATOM 808 N N . GLY A 1 107 ? -3.686 -2.234 83.399 1.00 49.84 107 GLY A N 1
ATOM 809 C CA . GLY A 1 107 ? -4.925 -2.985 83.679 1.00 49.60 107 GLY A CA 1
ATOM 810 C C . GLY A 1 107 ? -5.667 -3.310 82.384 1.00 47.39 107 GLY A C 1
ATOM 811 O O . GLY A 1 107 ? -6.029 -4.457 82.105 1.00 42.72 107 GLY A O 1
ATOM 812 N N . VAL A 1 108 ? -5.837 -2.293 81.563 1.00 43.84 108 VAL A N 1
ATOM 813 C CA . VAL A 1 108 ? -6.518 -2.468 80.307 1.00 45.93 108 VAL A CA 1
ATOM 814 C C . VAL A 1 108 ? -5.687 -3.302 79.330 1.00 51.91 108 VAL A C 1
ATOM 815 O O . VAL A 1 108 ? -6.188 -4.218 78.672 1.00 54.19 108 VAL A O 1
ATOM 819 N N . TRP A 1 109 ? -4.416 -2.937 79.224 1.00 53.63 109 TRP A N 1
ATOM 820 C CA . TRP A 1 109 ? -3.517 -3.536 78.268 1.00 49.32 109 TRP A CA 1
ATOM 821 C C . TRP A 1 109 ? -3.588 -5.059 78.337 1.00 44.15 109 TRP A C 1
ATOM 822 O O . TRP A 1 109 ? -3.676 -5.696 77.321 1.00 47.21 109 TRP A O 1
ATOM 833 N N . PHE A 1 110 ? -3.561 -5.631 79.527 1.00 45.73 110 PHE A N 1
ATOM 834 C CA . PHE A 1 110 ? -3.602 -7.075 79.688 1.00 49.66 110 PHE A CA 1
ATOM 835 C C . PHE A 1 110 ? -4.975 -7.641 80.057 1.00 57.67 110 PHE A C 1
ATOM 836 O O . PHE A 1 110 ? -5.071 -8.706 80.677 1.00 60.49 110 PHE A O 1
ATOM 844 N N . CYS A 1 111 ? -6.040 -6.956 79.663 1.00 61.12 111 CYS A N 1
ATOM 845 C CA . CYS A 1 111 ? -7.361 -7.429 79.982 1.00 66.95 111 CYS A CA 1
ATOM 846 C C . CYS A 1 111 ? -7.839 -8.568 79.062 1.00 70.88 111 CYS A C 1
ATOM 847 O O . CYS A 1 111 ? -8.214 -8.326 77.914 1.00 72.31 111 CYS 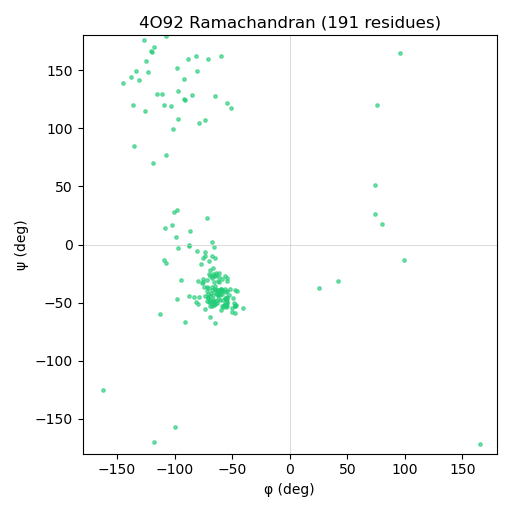A O 1
ATOM 850 N N . LYS A 1 112 ? -7.838 -9.797 79.582 1.00 72.49 112 LYS A N 1
ATOM 851 C CA . LYS A 1 112 ? -8.332 -10.962 78.848 1.00 79.94 112 LYS A CA 1
ATOM 852 C C . LYS A 1 112 ? -9.871 -10.997 78.912 1.00 86.76 112 LYS A C 1
ATOM 853 O O . LYS A 1 112 ? -10.543 -11.056 77.881 1.00 93.66 112 LYS A O 1
ATOM 855 N N . ASP A 1 113 ? -10.393 -10.897 80.137 1.00 87.25 113 ASP A N 1
ATOM 856 C CA . ASP A 1 113 ? -11.836 -10.985 80.490 1.00 81.46 113 ASP A CA 1
ATOM 857 C C . ASP A 1 113 ? -12.734 -9.768 80.122 1.00 75.51 113 ASP A C 1
ATOM 858 O O . ASP A 1 113 ? -12.708 -8.735 80.786 1.00 70.37 113 ASP A O 1
ATOM 863 N N . GLU A 1 114 ? -13.584 -9.915 79.114 1.00 78.34 114 GLU A N 1
ATOM 864 C CA . GLU A 1 114 ? -14.486 -8.816 78.690 1.00 83.18 114 GLU A CA 1
ATOM 865 C C . GLU A 1 114 ? -15.507 -8.307 79.754 1.00 80.96 114 GLU A C 1
ATOM 866 O O . GLU A 1 114 ? -15.965 -7.149 79.688 1.00 78.67 114 GLU A O 1
ATOM 872 N N . SER A 1 115 ? -15.850 -9.167 80.717 1.00 72.95 115 SER A N 1
ATOM 873 C CA . SER A 1 115 ? -16.691 -8.795 81.863 1.00 73.47 115 SER A CA 1
ATOM 874 C C . SER A 1 115 ? -15.960 -7.925 82.895 1.00 76.13 115 SER A C 1
ATOM 875 O O . SER A 1 115 ? -16.578 -7.434 83.841 1.00 73.69 115 SER A O 1
ATOM 878 N N . LYS A 1 116 ? -14.642 -7.787 82.747 1.00 79.16 116 LYS A N 1
ATOM 879 C CA . LYS A 1 116 ? -13.851 -6.904 83.604 1.00 77.81 116 LYS A CA 1
ATOM 880 C C . LYS A 1 116 ? -13.375 -5.627 82.906 1.00 71.13 116 LYS A C 1
ATOM 881 O O . LYS A 1 116 ? -12.993 -4.691 83.584 1.00 64.80 116 LYS A O 1
ATOM 887 N N . LYS A 1 117 ? -13.421 -5.581 81.574 1.00 70.49 117 LYS A N 1
ATOM 888 C CA . LYS A 1 117 ? -12.842 -4.462 80.804 1.00 70.40 117 LYS A CA 1
ATOM 889 C C . LYS A 1 117 ? -13.424 -3.070 81.080 1.00 60.21 117 LYS A C 1
ATOM 890 O O . LYS A 1 117 ? -12.665 -2.131 81.234 1.00 59.18 117 LYS A O 1
ATOM 896 N N . PRO A 1 118 ? -14.754 -2.923 81.104 1.00 63.48 118 PRO A N 1
ATOM 897 C CA . PRO A 1 118 ? -15.333 -1.549 81.176 1.00 61.16 118 PRO A CA 1
ATOM 898 C C . PRO A 1 118 ? -14.957 -0.801 82.472 1.00 52.66 118 PRO A C 1
ATOM 899 O O . PRO A 1 118 ? -14.696 0.414 82.476 1.00 46.02 118 PRO A O 1
ATOM 903 N N . GLU A 1 119 ? -14.950 -1.553 83.561 1.00 53.30 119 GLU A N 1
ATOM 904 C CA . GLU A 1 119 ? -14.498 -1.072 84.861 1.00 60.98 119 GLU A CA 1
ATOM 905 C C . GLU A 1 119 ? -13.079 -0.502 84.777 1.00 60.53 119 GLU A C 1
ATOM 906 O O . GLU A 1 119 ? -12.808 0.584 85.291 1.00 56.72 119 GLU A O 1
ATOM 912 N N . LEU A 1 120 ? -12.200 -1.266 84.120 1.00 57.64 120 LEU A N 1
ATOM 913 C CA . LEU A 1 120 ? -10.797 -0.916 83.908 1.00 52.69 120 LEU A CA 1
ATOM 914 C C . LEU A 1 120 ? -10.641 0.269 82.965 1.00 50.70 120 LEU A C 1
ATOM 915 O O . LEU A 1 120 ? -9.833 1.189 83.199 1.00 54.57 120 LEU A O 1
ATOM 920 N N . VAL A 1 121 ? -11.430 0.293 81.910 1.00 48.18 121 VAL A N 1
ATOM 921 C CA . VAL A 1 121 ? -11.333 1.423 81.005 1.00 49.88 121 VAL A CA 1
ATOM 922 C C . VAL A 1 121 ? -11.866 2.668 81.650 1.00 49.28 121 VAL A C 1
ATOM 923 O O . VAL A 1 121 ? -11.463 3.746 81.273 1.00 52.98 121 VAL A O 1
ATOM 927 N N . SER A 1 122 ? -12.762 2.510 82.627 1.00 52.67 122 SER A N 1
ATOM 928 C CA . SER A 1 122 ? -13.351 3.652 83.323 1.00 52.95 122 SER A CA 1
ATOM 929 C C . SER A 1 122 ? -12.374 4.341 84.246 1.00 50.33 122 SER A C 1
ATOM 930 O O . SER A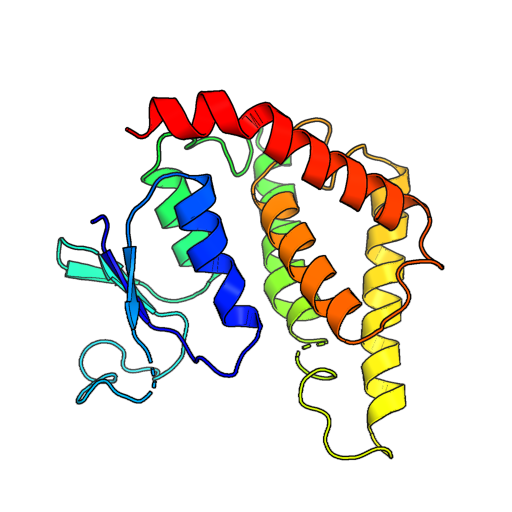 1 122 ? -12.273 5.597 84.226 1.00 47.77 122 SER A O 1
ATOM 933 N N . LYS A 1 123 ? -11.685 3.536 85.069 1.00 45.13 123 LYS A N 1
ATOM 934 C CA . LYS A 1 123 ? -10.579 4.056 85.892 1.00 49.37 123 LYS A CA 1
ATOM 935 C C . LYS A 1 123 ? -9.672 4.896 84.988 1.00 46.27 123 LYS A C 1
ATOM 936 O O . LYS A 1 123 ? -9.476 6.084 85.217 1.00 50.42 123 LYS A O 1
ATOM 942 N N . LEU A 1 124 ? -9.241 4.320 83.879 1.00 47.36 124 LEU A N 1
ATOM 943 C CA . LEU A 1 124 ? -8.370 5.042 82.974 1.00 47.61 124 LEU A CA 1
ATOM 944 C C . LEU A 1 124 ? -8.951 6.377 82.518 1.00 45.61 124 LEU A C 1
ATOM 945 O O . LEU A 1 124 ? -8.288 7.411 82.616 1.00 49.05 124 LEU A O 1
ATOM 950 N N . ASN A 1 125 ? -10.167 6.384 82.008 1.00 49.61 125 ASN A N 1
ATOM 951 C CA . ASN A 1 125 ? -10.758 7.656 81.555 1.00 53.97 125 ASN A CA 1
ATOM 952 C C . ASN A 1 125 ? -10.772 8.765 82.601 1.00 51.74 125 ASN A C 1
ATOM 953 O O . ASN A 1 125 ? -10.532 9.934 82.268 1.00 52.53 125 ASN A O 1
ATOM 958 N N . SER A 1 126 ? -11.065 8.412 83.858 1.00 53.62 126 SER A N 1
ATOM 959 C CA . SER A 1 126 ? -11.152 9.417 84.939 1.00 54.46 126 SER A CA 1
ATOM 960 C C . SER A 1 126 ? -9.810 10.069 85.109 1.00 52.26 126 SER A C 1
ATOM 961 O O . SER A 1 126 ? -9.722 11.295 85.302 1.00 51.38 126 SER A O 1
ATOM 964 N N . LEU A 1 127 ? -8.770 9.227 85.078 1.00 46.04 127 LEU A N 1
ATOM 965 C CA . LEU A 1 127 ? -7.368 9.699 85.231 1.00 44.38 127 LEU A CA 1
ATOM 966 C C . LEU A 1 127 ? -7.016 10.681 84.107 1.00 39.57 127 LEU A C 1
ATOM 967 O O . LEU A 1 127 ? -6.435 11.745 84.349 1.00 40.64 127 LEU A O 1
ATOM 972 N N . LEU A 1 128 ? -7.450 10.373 82.899 1.00 40.14 128 LEU A N 1
ATOM 973 C CA . LEU A 1 128 ? -7.261 11.293 81.765 1.00 42.75 128 LEU A CA 1
ATOM 974 C C . LEU A 1 128 ? -8.021 12.610 81.926 1.00 47.14 128 LEU A C 1
ATOM 975 O O . LEU A 1 128 ? -7.531 13.710 81.551 1.00 45.81 128 LEU A O 1
ATOM 980 N N . GLN A 1 129 ? -9.238 12.494 82.458 1.00 49.58 129 GLN A N 1
ATOM 981 C CA . GLN A 1 129 ? -10.079 13.676 82.666 1.00 50.88 129 GLN A CA 1
ATOM 982 C C . GLN A 1 129 ? -9.397 14.600 83.672 1.00 45.86 129 GLN A C 1
ATOM 983 O O . GLN A 1 129 ? -9.319 15.826 83.485 1.00 43.62 129 GLN A O 1
ATOM 989 N N . TYR A 1 130 ? -8.849 14.008 84.729 1.00 42.61 130 TYR A N 1
ATOM 990 C CA . TYR A 1 130 ? -8.095 14.796 85.675 1.00 41.04 130 TYR A CA 1
ATOM 991 C C . TYR A 1 130 ? -6.973 15.559 84.974 1.00 42.54 130 TYR A C 1
ATOM 992 O O . TYR A 1 130 ? -6.909 16.778 85.081 1.00 43.41 130 TYR A O 1
ATOM 1001 N N . ILE A 1 131 ? -6.126 14.856 84.219 1.00 44.59 131 ILE A N 1
ATOM 1002 C CA . ILE A 1 131 ? -4.973 15.509 83.560 1.00 46.48 131 ILE A CA 1
ATOM 1003 C C . ILE A 1 131 ? -5.435 16.653 82.664 1.00 48.99 131 ILE A C 1
ATOM 1004 O O . ILE A 1 131 ? -4.949 17.813 82.765 1.00 39.57 131 ILE A O 1
ATOM 1009 N N . ASP A 1 132 ? -6.389 16.327 81.794 1.00 50.17 132 ASP A N 1
ATOM 1010 C CA . ASP A 1 132 ? -7.057 17.357 80.999 1.00 59.60 132 ASP A CA 1
ATOM 1011 C C . ASP A 1 132 ? -7.348 18.613 81.836 1.00 62.03 132 ASP A C 1
ATOM 1012 O O . ASP A 1 132 ? -6.922 19.704 81.483 1.00 57.51 132 ASP A O 1
ATOM 1017 N N . ASN A 1 133 ? -8.036 18.445 82.966 1.00 59.10 133 ASN A N 1
ATOM 1018 C CA . ASN A 1 133 ? -8.362 19.580 83.823 1.00 58.95 133 ASN A CA 1
ATOM 1019 C C . ASN A 1 133 ? -7.181 20.300 84.385 1.00 61.60 133 ASN A C 1
ATOM 1020 O O . ASN A 1 133 ? -7.214 21.518 84.504 1.00 62.80 133 ASN A O 1
ATOM 1025 N N . GLU A 1 134 ? -6.142 19.570 84.774 1.00 62.05 134 GLU A N 1
ATOM 1026 C CA . GLU A 1 134 ? -4.940 20.245 85.252 1.00 62.27 134 GLU A CA 1
ATOM 1027 C C . GLU A 1 134 ? -4.270 21.066 84.113 1.00 59.06 134 GLU A C 1
ATOM 1028 O O . GLU A 1 134 ? -3.622 22.082 84.359 1.00 55.32 134 GLU A O 1
ATOM 1034 N N . LEU A 1 135 ? -4.476 20.636 82.871 1.00 58.50 135 LEU A N 1
ATOM 1035 C CA . LEU A 1 135 ? -3.932 21.314 81.692 1.00 62.98 135 LEU A CA 1
ATOM 1036 C C . LEU A 1 135 ? -4.727 22.530 81.230 1.00 71.15 135 LEU A C 1
ATOM 1037 O O . LEU A 1 135 ? -4.326 23.203 80.290 1.00 75.48 135 LEU A O 1
ATOM 1042 N N . ASN A 1 136 ? -5.869 22.774 81.861 1.00 80.75 136 ASN A N 1
ATOM 1043 C CA . ASN A 1 136 ? -6.536 24.074 81.827 1.00 83.39 136 ASN A CA 1
ATOM 1044 C C . ASN A 1 136 ? -5.561 25.216 82.108 1.00 81.51 136 ASN A C 1
ATOM 1045 O O . ASN A 1 136 ? -5.463 26.157 81.332 1.00 85.87 136 ASN A O 1
ATOM 1050 N N . ASN A 1 137 ? -4.841 25.102 83.226 1.00 83.44 137 ASN A N 1
ATOM 1051 C CA . ASN A 1 137 ? -4.092 26.208 83.825 1.00 78.76 137 ASN A CA 1
ATOM 1052 C C . ASN A 1 137 ? -2.764 26.485 83.154 1.00 77.92 137 ASN A C 1
ATOM 1053 O O . ASN A 1 137 ? -2.298 27.629 83.110 1.00 75.12 137 ASN A O 1
ATOM 1055 N N . SER A 1 138 ? -2.153 25.431 82.624 1.00 79.15 138 SER A N 1
ATOM 1056 C CA . SER A 1 138 ? -0.743 25.472 82.215 1.00 70.26 138 SER A CA 1
ATOM 1057 C C . SER A 1 138 ? -0.521 25.076 80.770 1.00 68.66 138 SER A C 1
ATOM 1058 O O . SER A 1 138 ? -1.336 24.361 80.169 1.00 66.43 138 SER A O 1
ATOM 1061 N N . LYS A 1 139 ? 0.6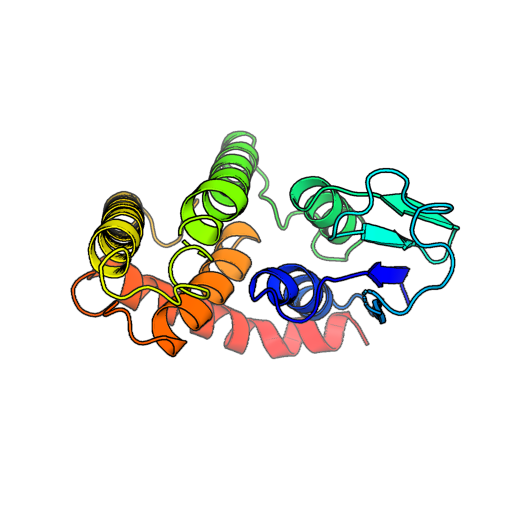10 25.513 80.217 1.00 66.28 139 LYS A N 1
ATOM 1062 C CA . LYS A 1 139 ? 0.999 25.051 78.885 1.00 67.43 139 LYS A CA 1
ATOM 1063 C C . LYS A 1 139 ? 1.349 23.541 78.908 1.00 60.68 139 LYS A C 1
ATOM 1064 O O . LYS A 1 139 ? 0.821 22.738 78.135 1.00 52.60 139 LYS A O 1
ATOM 1070 N N . PHE A 1 140 ? 2.242 23.168 79.812 1.00 58.50 140 PHE A N 1
ATOM 1071 C CA . PHE A 1 140 ? 2.568 21.770 80.031 1.00 53.29 140 PHE A CA 1
ATOM 1072 C C . PHE A 1 140 ? 2.189 21.456 81.475 1.00 52.10 140 PHE A C 1
ATOM 1073 O O . PHE A 1 140 ? 1.562 22.277 82.155 1.00 54.82 140 PHE A O 1
ATOM 1081 N N . LEU A 1 141 ? 2.593 20.285 81.950 1.00 49.54 141 LEU A N 1
ATOM 1082 C CA . LEU A 1 141 ? 2.207 19.796 83.260 1.00 47.26 141 LEU A CA 1
ATOM 1083 C C . LEU A 1 141 ? 2.622 20.772 84.338 1.00 49.08 141 LEU A C 1
ATOM 1084 O O . LEU A 1 141 ? 1.824 21.120 85.209 1.00 54.37 141 LEU A O 1
ATOM 1089 N N . VAL A 1 142 ? 3.865 21.218 84.263 1.00 47.72 142 VAL A N 1
ATOM 1090 C CA . VAL A 1 142 ? 4.440 22.046 85.316 1.00 53.97 142 VAL A CA 1
ATOM 1091 C C . VAL A 1 142 ? 4.379 23.535 84.972 1.00 55.14 142 VAL A C 1
ATOM 1092 O O . VAL A 1 142 ? 4.004 24.339 85.800 1.00 64.71 142 VAL A O 1
ATOM 1096 N N . GLY A 1 143 ? 4.772 23.907 83.768 1.00 55.29 143 GLY A N 1
ATOM 1097 C CA . GLY A 1 143 ? 4.651 25.298 83.358 1.00 55.32 143 GLY A CA 1
ATOM 1098 C C . GLY A 1 143 ? 4.736 25.446 81.862 1.00 56.42 143 GLY A C 1
ATOM 1099 O O . GLY A 1 143 ? 3.995 24.777 81.125 1.00 52.48 143 GLY A O 1
ATOM 1100 N N . ASP A 1 144 ? 5.668 26.301 81.439 1.00 59.37 144 ASP A N 1
ATOM 1101 C CA . ASP A 1 144 ? 5.895 26.639 80.034 1.00 68.78 144 ASP A CA 1
ATOM 1102 C C . ASP A 1 144 ? 6.975 25.818 79.346 1.00 71.06 144 ASP A C 1
ATOM 1103 O O . ASP A 1 144 ? 6.922 25.633 78.133 1.00 72.83 144 ASP A O 1
ATOM 1108 N N . SER A 1 145 ? 7.982 25.382 80.091 1.00 67.81 145 SER A N 1
ATOM 1109 C CA . SER A 1 145 ? 9.046 24.594 79.502 1.00 67.76 145 SER A CA 1
ATOM 1110 C C . SER A 1 145 ? 8.639 23.145 79.564 1.00 63.98 145 SER A C 1
ATOM 1111 O O . SER A 1 145 ? 7.753 22.786 80.336 1.00 63.40 145 SER A O 1
ATOM 1114 N N . VAL A 1 146 ? 9.270 22.329 78.720 1.00 64.72 146 VAL A N 1
ATOM 1115 C CA . VAL A 1 146 ? 9.114 20.872 78.767 1.00 59.50 146 VAL A CA 1
ATOM 1116 C C . VAL A 1 146 ? 10.072 20.261 79.783 1.00 51.63 146 VAL A C 1
ATOM 1117 O O . VAL A 1 146 ? 11.291 20.514 79.762 1.00 48.48 146 VAL A O 1
ATOM 1121 N N . LEU A 1 147 ? 9.502 19.442 80.663 1.00 44.72 147 LEU A N 1
ATOM 1122 C CA . LEU A 1 147 ? 10.274 18.740 81.666 1.00 40.05 147 LEU A CA 1
ATOM 1123 C C . LEU A 1 147 ? 10.150 17.234 81.479 1.00 37.15 147 LEU A C 1
ATOM 1124 O O . LEU A 1 147 ? 9.319 16.755 80.689 1.00 38.73 147 LEU A O 1
ATOM 1129 N N . VAL A 1 148 ? 10.968 16.476 82.197 1.00 35.15 148 VAL A N 1
ATOM 1130 C CA . VAL A 1 148 ? 10.906 15.007 82.052 1.00 36.34 148 VAL A CA 1
ATOM 1131 C C . VAL A 1 148 ? 9.520 14.416 82.274 1.00 34.43 148 VAL A C 1
ATOM 1132 O O . VAL A 1 148 ? 9.188 13.385 81.704 1.00 35.76 148 VAL A O 1
ATOM 1136 N N . ALA A 1 149 ? 8.702 15.058 83.097 1.00 35.11 149 ALA A N 1
ATOM 1137 C CA . ALA A 1 149 ? 7.331 14.538 83.326 1.00 34.29 149 ALA A CA 1
ATOM 1138 C C . ALA A 1 149 ? 6.536 14.460 82.037 1.00 35.87 149 ALA A C 1
ATOM 1139 O O . ALA A 1 149 ? 5.848 13.457 81.788 1.00 38.13 149 ALA A O 1
ATOM 1141 N N . ASP A 1 150 ? 6.658 15.503 81.215 1.00 35.45 150 ASP A N 1
ATOM 1142 C CA . ASP A 1 150 ? 5.954 15.582 79.937 1.00 36.11 150 ASP A CA 1
ATOM 1143 C C . ASP A 1 150 ? 6.371 14.489 78.938 1.00 37.52 150 ASP A C 1
ATOM 1144 O O . ASP A 1 150 ? 5.555 13.808 78.341 1.00 41.29 150 ASP A O 1
ATOM 1149 N N . ILE A 1 151 ? 7.668 14.347 78.746 1.00 41.39 151 ILE A N 1
ATOM 1150 C CA . ILE A 1 151 ? 8.247 13.287 77.918 1.00 40.53 151 ILE A CA 1
ATOM 1151 C C . ILE A 1 151 ? 7.625 11.942 78.286 1.00 39.90 151 ILE A C 1
ATOM 1152 O O . ILE A 1 151 ? 7.105 11.202 77.450 1.00 40.63 151 ILE A O 1
ATOM 1157 N N . LEU A 1 152 ? 7.637 11.628 79.559 1.00 38.47 152 LEU A N 1
ATOM 1158 C CA . LEU A 1 152 ? 7.149 10.320 79.945 1.00 39.00 152 LEU A CA 1
ATOM 1159 C C . LEU A 1 152 ? 5.627 10.244 79.893 1.00 37.18 152 LEU A C 1
ATOM 1160 O O . LEU A 1 152 ? 5.057 9.193 79.575 1.00 37.68 152 LEU A O 1
ATOM 1165 N N . LEU A 1 153 ? 4.958 11.364 80.128 1.00 37.06 153 LEU A N 1
ATOM 1166 C CA . LEU A 1 153 ? 3.503 11.388 79.941 1.00 39.15 153 LEU A CA 1
ATOM 1167 C C . LEU A 1 153 ? 3.170 11.114 78.495 1.00 39.89 153 LEU A C 1
ATOM 1168 O O . LEU A 1 153 ? 2.307 10.292 78.164 1.00 37.03 153 LEU A O 1
ATOM 1173 N N . TYR A 1 154 ? 3.880 11.810 77.625 1.00 41.92 154 TYR A N 1
ATOM 1174 C CA . TYR A 1 154 ? 3.635 11.672 76.196 1.00 44.33 154 TYR A CA 1
ATOM 1175 C C . TYR A 1 154 ? 3.754 10.211 75.773 1.00 42.12 154 TYR A C 1
ATOM 1176 O O . TYR A 1 154 ? 2.887 9.694 75.064 1.00 42.77 154 TYR A O 1
ATOM 1185 N N . VAL A 1 155 ? 4.805 9.542 76.235 1.00 39.04 155 VAL A N 1
ATOM 1186 C CA . VAL A 1 155 ? 5.007 8.142 75.906 1.00 36.36 155 VAL A CA 1
ATOM 1187 C C . VAL A 1 155 ? 3.831 7.326 76.405 1.00 36.86 155 VAL A C 1
ATOM 1188 O O . VAL A 1 155 ? 3.402 6.375 75.762 1.00 36.43 155 VAL A O 1
ATOM 1192 N N . THR A 1 156 ? 3.326 7.678 77.578 1.00 36.48 156 THR A N 1
ATOM 1193 C CA . THR A 1 156 ? 2.220 6.939 78.141 1.00 35.66 156 THR A CA 1
ATOM 1194 C C . THR A 1 156 ? 0.984 7.172 77.238 1.00 37.74 156 THR A C 1
ATOM 1195 O O . THR A 1 156 ? 0.258 6.236 76.882 1.00 35.34 156 THR A O 1
ATOM 1199 N N . LEU A 1 157 ? 0.770 8.409 76.825 1.00 37.94 157 LEU A N 1
ATOM 1200 C CA . LEU A 1 157 ? -0.341 8.692 75.926 1.00 45.56 157 LEU A CA 1
ATOM 1201 C C . LEU A 1 157 ? -0.291 7.817 74.673 1.00 48.72 157 LEU A C 1
ATOM 1202 O O . LEU A 1 157 ? -1.246 7.109 74.381 1.00 55.56 157 LEU A O 1
ATOM 1207 N N . GLN A 1 158 ? 0.841 7.819 73.975 1.00 52.03 158 GLN A N 1
ATOM 1208 C CA . GLN A 1 158 ? 1.009 6.992 72.763 1.00 46.71 158 GLN A CA 1
ATOM 1209 C C . GLN A 1 158 ? 0.543 5.576 72.985 1.00 43.72 158 GLN A C 1
ATOM 1210 O O . GLN A 1 158 ? -0.025 5.004 72.110 1.00 42.35 158 GLN A O 1
ATOM 1216 N N . HIS A 1 159 ? 0.801 5.012 74.154 1.00 44.68 159 HIS A N 1
ATOM 1217 C CA . HIS A 1 159 ? 0.411 3.637 74.447 1.00 46.19 159 HIS A CA 1
ATOM 1218 C C . HIS A 1 159 ? -1.081 3.519 74.675 1.00 49.77 159 HIS A C 1
ATOM 1219 O O . HIS A 1 159 ? -1.728 2.583 74.196 1.00 47.40 159 HIS A O 1
ATOM 1226 N N . ILE A 1 160 ? -1.605 4.455 75.446 1.00 49.93 160 ILE A N 1
ATOM 1227 C CA . ILE A 1 160 ? -3.027 4.547 75.702 1.00 53.21 160 ILE A CA 1
ATOM 1228 C C . ILE A 1 160 ? -3.826 4.638 74.378 1.00 59.05 160 ILE A C 1
ATOM 1229 O O . ILE A 1 160 ? -4.817 3.909 74.176 1.00 55.92 160 ILE A O 1
ATOM 1234 N N . VAL A 1 161 ? -3.366 5.511 73.475 1.00 58.59 161 VAL A N 1
ATOM 1235 C CA . VAL A 1 161 ? -3.982 5.691 72.161 1.00 54.19 161 VAL A CA 1
ATOM 1236 C C . VAL A 1 161 ? -3.893 4.455 71.296 1.00 59.52 161 VAL A C 1
ATOM 1237 O O . VAL A 1 161 ? -4.873 4.047 70.695 1.00 68.01 161 VAL A O 1
ATOM 1241 N N . GLU A 1 162 ? -2.698 3.887 71.203 1.00 67.41 162 GLU A N 1
ATOM 1242 C CA . GLU A 1 162 ? -2.446 2.677 70.408 1.00 64.00 162 GLU A CA 1
ATOM 1243 C C . GLU A 1 162 ? -3.493 1.610 70.643 1.00 62.63 162 GLU A C 1
ATOM 1244 O O . GLU A 1 162 ? -3.904 0.933 69.718 1.00 64.63 162 GLU A O 1
ATOM 1250 N N . ILE A 1 163 ? -3.912 1.445 71.882 1.00 57.14 163 ILE A N 1
ATOM 1251 C CA . ILE A 1 163 ? -4.915 0.446 72.178 1.00 62.54 163 ILE A CA 1
ATOM 1252 C C . ILE A 1 163 ? -6.362 0.978 71.997 1.00 64.15 163 ILE A C 1
ATOM 1253 O O . ILE A 1 163 ? -7.316 0.325 72.404 1.00 54.87 163 ILE A O 1
ATOM 1258 N N . GLY A 1 164 ? -6.506 2.152 71.377 1.00 66.85 164 GLY A N 1
ATOM 1259 C CA . GLY A 1 164 ? -7.816 2.711 71.017 1.00 72.73 164 GLY A CA 1
ATOM 1260 C C . GLY A 1 164 ? -8.616 3.257 72.183 1.00 76.44 164 GLY A C 1
ATOM 1261 O O . GLY A 1 164 ? -9.768 2.905 72.387 1.00 81.68 164 GLY A O 1
ATOM 1262 N N . VAL A 1 165 ? -7.997 4.107 72.973 1.00 79.72 165 VAL A N 1
ATOM 1263 C CA . VAL A 1 165 ? -8.733 4.869 73.955 1.00 79.39 165 VAL A CA 1
ATOM 1264 C C . VAL A 1 165 ? -8.844 6.274 73.360 1.00 77.06 165 VAL A C 1
ATOM 1265 O O . VAL A 1 165 ? -7.833 6.915 73.093 1.00 75.87 165 VAL A O 1
ATOM 1269 N N . ASP A 1 166 ? -10.065 6.747 73.127 1.00 83.78 166 ASP A N 1
ATOM 1270 C CA . ASP A 1 166 ? -10.254 8.119 72.626 1.00 87.78 166 ASP A CA 1
ATOM 1271 C C . ASP A 1 166 ? -9.550 9.104 73.547 1.00 80.83 166 ASP A C 1
ATOM 1272 O O . ASP A 1 166 ? -9.798 9.122 74.743 1.00 69.17 166 ASP A O 1
ATOM 1277 N N . ILE A 1 167 ? -8.625 9.869 72.982 1.00 82.02 167 ILE A N 1
ATOM 1278 C CA . ILE A 1 167 ? -8.116 11.082 73.616 1.00 89.79 167 ILE A CA 1
ATOM 1279 C C . ILE A 1 167 ? -8.849 12.293 73.012 1.00 88.16 167 ILE A C 1
ATOM 1280 O O . ILE A 1 167 ? -8.556 13.457 73.318 1.00 81.25 167 ILE A O 1
ATOM 1285 N N . SER A 1 168 ? -9.839 11.979 72.181 1.00 96.52 168 SER A N 1
ATOM 1286 C CA . SER A 1 168 ? -10.585 12.951 71.399 1.00 94.09 168 SER A CA 1
ATOM 1287 C C . SER A 1 168 ? -11.503 13.764 72.306 1.00 85.20 168 SER A C 1
ATOM 1288 O O . SER A 1 168 ? -11.612 14.972 72.155 1.00 78.34 168 SER A O 1
ATOM 1291 N N . SER A 1 169 ? -12.121 13.099 73.277 1.00 82.40 169 SER A N 1
ATOM 1292 C CA . SER A 1 169 ? -12.979 13.762 74.271 1.00 77.56 169 SER A CA 1
ATOM 1293 C C . SER A 1 169 ? -12.249 14.839 75.078 1.00 74.59 169 SER A C 1
ATOM 1294 O O . SER A 1 169 ? -12.877 15.782 75.544 1.00 75.08 169 SER A O 1
ATOM 1297 N N . PHE A 1 170 ? -10.935 14.672 75.266 1.00 71.26 170 PHE A N 1
ATOM 1298 C CA . PHE A 1 170 ? -10.129 15.534 76.159 1.00 67.24 170 PHE A CA 1
ATOM 1299 C C . PHE A 1 170 ? -9.412 16.629 75.362 1.00 68.11 170 PHE A C 1
ATOM 1300 O O . PHE A 1 170 ? -8.464 16.374 74.616 1.00 70.09 170 PHE A O 1
ATOM 1308 N N . SER A 1 171 ? -9.910 17.848 75.527 1.00 69.67 171 SER A N 1
ATOM 1309 C CA . SER A 1 171 ? -9.529 18.959 74.685 1.00 74.35 171 SER A CA 1
ATOM 1310 C C . SER A 1 171 ? -8.090 19.340 74.957 1.00 75.29 171 SER A C 1
ATOM 1311 O O . SER A 1 171 ? -7.248 19.231 74.072 1.00 78.42 171 SER A O 1
ATOM 1314 N N . HIS A 1 172 ? -7.821 19.764 76.193 1.00 74.96 172 HIS A N 1
ATOM 1315 C CA . HIS A 1 172 ? -6.511 20.314 76.575 1.00 76.00 172 HIS A CA 1
ATOM 1316 C C . HIS A 1 172 ? -5.350 19.298 76.421 1.00 67.76 172 HIS A C 1
ATOM 1317 O O . HIS A 1 172 ? -4.213 19.661 76.089 1.00 60.27 172 HIS A O 1
ATOM 1324 N N . LEU A 1 173 ? -5.682 18.032 76.626 1.00 64.65 173 LEU A N 1
ATOM 1325 C CA . LEU A 1 173 ? -4.768 16.900 76.498 1.00 62.51 173 LEU A CA 1
ATOM 1326 C C . LEU A 1 173 ? -4.259 16.665 75.092 1.00 57.58 173 LEU A C 1
ATOM 1327 O O . LEU A 1 173 ? -3.068 16.541 74.911 1.00 66.40 173 LEU A O 1
ATOM 1332 N N . LYS A 1 174 ? -5.145 16.579 74.102 1.00 56.12 174 LYS A N 1
ATOM 1333 C CA . LYS A 1 174 ? -4.724 16.494 72.680 1.00 54.18 174 LYS A CA 1
ATOM 1334 C C . LYS A 1 174 ? -3.803 17.670 72.272 1.00 53.91 174 LYS A C 1
ATOM 1335 O O . LYS A 1 174 ? -2.755 17.477 71.701 1.00 56.41 174 LYS A O 1
ATOM 1337 N N . LYS A 1 175 ? -4.187 18.890 72.600 1.00 57.15 175 LYS A N 1
ATOM 1338 C CA . LYS A 1 175 ? -3.395 20.077 72.249 1.00 61.75 175 LYS A CA 1
ATOM 1339 C C . LYS A 1 175 ? -1.985 20.037 72.900 1.00 64.29 175 LYS A C 1
ATOM 1340 O O . LYS A 1 175 ? -0.979 20.424 72.291 1.00 62.96 175 LYS A O 1
ATOM 1346 N N . TYR A 1 176 ? -1.956 19.587 74.155 1.00 62.21 176 TYR A N 1
ATOM 1347 C CA . TYR A 1 176 ? -0.735 19.309 74.926 1.00 51.70 176 TYR A CA 1
ATOM 1348 C C . TYR A 1 176 ? 0.160 18.332 74.224 1.00 48.30 176 TYR A C 1
ATOM 1349 O O . TYR A 1 176 ? 1.363 18.577 74.060 1.00 42.33 176 TYR A O 1
ATOM 1358 N N . SER A 1 177 ? -0.457 17.219 73.830 1.00 41.48 177 SER A N 1
ATOM 1359 C CA . SER A 1 177 ? 0.236 16.099 73.245 1.00 43.16 177 SER A CA 1
ATOM 1360 C C . SER A 1 177 ? 0.870 16.480 71.911 1.00 51.40 177 SER A C 1
ATOM 1361 O O . SER A 1 177 ? 1.851 15.874 71.466 1.00 54.02 177 SER A O 1
ATOM 1364 N N . GLU A 1 178 ? 0.287 17.474 71.256 1.00 59.31 178 GLU A N 1
ATOM 1365 C CA . GLU A 1 178 ? 0.806 17.970 69.994 1.00 57.75 178 GLU A CA 1
ATOM 1366 C C . GLU A 1 178 ? 1.998 18.873 70.286 1.00 49.75 178 GLU A C 1
ATOM 1367 O O . GLU A 1 178 ? 3.028 18.756 69.652 1.00 44.06 178 GLU A O 1
ATOM 1369 N N . GLU A 1 179 ? 1.844 19.755 71.273 1.00 49.78 179 GLU A N 1
ATOM 1370 C CA . GLU A 1 179 ? 2.867 20.748 71.634 1.00 51.41 179 GLU A CA 1
ATOM 1371 C C . GLU A 1 179 ? 4.187 20.140 72.152 1.00 48.59 179 GLU A C 1
ATOM 1372 O O . GLU A 1 179 ? 5.240 20.778 72.072 1.00 51.45 179 GLU A O 1
ATOM 1378 N N . VAL A 1 180 ? 4.086 18.923 72.690 1.00 42.92 180 VAL A N 1
ATOM 1379 C CA . VAL A 1 180 ? 5.180 18.170 73.262 1.00 41.97 180 VAL A CA 1
ATOM 1380 C C . VAL A 1 180 ? 5.907 17.455 72.147 1.00 40.84 180 VAL A C 1
ATOM 1381 O O . VAL A 1 180 ? 7.144 17.440 72.083 1.00 41.66 180 VAL A O 1
ATOM 1385 N N . ALA A 1 181 ? 5.139 16.848 71.266 1.00 39.02 181 ALA A N 1
ATOM 1386 C CA . ALA A 1 181 ? 5.710 16.235 70.080 1.00 41.07 181 ALA A CA 1
ATOM 1387 C C . ALA A 1 181 ? 6.446 17.294 69.252 1.00 40.33 181 ALA A C 1
ATOM 1388 O O . ALA A 1 181 ? 7.521 17.036 68.747 1.00 40.24 181 ALA A O 1
ATOM 1390 N N . LYS A 1 182 ? 5.891 18.501 69.183 1.00 44.72 182 LYS A N 1
ATOM 1391 C CA . LYS A 1 182 ? 6.520 19.611 68.473 1.00 47.44 182 LYS A CA 1
ATOM 1392 C C . LYS A 1 182 ? 7.818 20.053 69.162 1.00 51.39 182 LYS A C 1
ATOM 1393 O O . LYS A 1 182 ? 8.843 20.187 68.490 1.00 56.45 182 LYS A O 1
ATOM 1399 N N . HIS A 1 183 ? 7.798 20.271 70.483 1.00 51.85 183 HIS A N 1
ATOM 1400 C CA . HIS A 1 183 ? 9.043 20.646 71.210 1.00 50.32 183 HIS A CA 1
ATOM 1401 C C . HIS A 1 183 ? 10.192 19.622 70.987 1.00 47.48 183 HIS A C 1
ATOM 1402 O O . HIS A 1 183 ? 11.341 20.002 70.803 1.00 47.65 183 HIS A O 1
ATOM 1409 N N . GLU A 1 184 ? 9.881 18.334 70.993 1.00 42.35 184 GLU A N 1
ATOM 1410 C CA . GLU A 1 184 ? 10.918 17.337 70.861 1.00 46.37 184 GLU A CA 1
ATOM 1411 C C . GLU A 1 184 ? 11.539 17.443 69.496 1.00 48.34 184 GLU A C 1
ATOM 1412 O O . GLU A 1 184 ? 12.761 17.568 69.392 1.00 49.55 184 GLU A O 1
ATOM 1418 N N . LEU A 1 185 ? 10.694 17.430 68.457 1.00 50.67 185 LEU A N 1
ATOM 1419 C CA . LEU A 1 185 ? 11.149 17.635 67.062 1.00 49.26 185 LEU A CA 1
ATOM 1420 C C . LEU A 1 185 ? 12.073 18.851 66.924 1.00 42.11 185 LEU A C 1
ATOM 1421 O O . LEU A 1 185 ? 13.147 18.732 66.375 1.00 46.58 185 LEU A O 1
ATOM 1426 N N . LEU A 1 186 ? 11.661 19.995 67.451 1.00 39.56 186 LEU A N 1
ATOM 1427 C CA . LEU A 1 186 ? 12.454 21.223 67.338 1.00 42.93 186 LEU A CA 1
ATOM 1428 C C . LEU A 1 186 ? 13.704 21.208 68.194 1.00 45.90 186 LEU A C 1
ATOM 1429 O O . LEU A 1 186 ? 14.702 21.834 67.873 1.00 43.61 186 LEU A O 1
ATOM 1434 N N . ALA A 1 187 ? 13.624 20.515 69.311 1.00 50.48 187 ALA A N 1
ATOM 1435 C CA . ALA A 1 187 ? 14.767 20.338 70.172 1.00 49.55 187 ALA A CA 1
ATOM 1436 C C . ALA A 1 187 ? 15.718 19.279 69.606 1.00 46.73 187 ALA A C 1
ATOM 1437 O O . ALA A 1 187 ? 16.869 19.23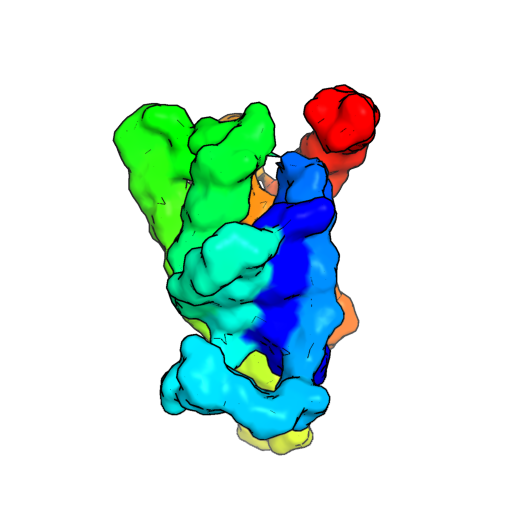6 69.989 1.00 42.89 187 ALA A O 1
ATOM 1439 N N . GLU A 1 188 ? 15.250 18.459 68.672 1.00 44.22 188 GLU A N 1
ATOM 1440 C CA . GLU A 1 188 ? 15.999 17.280 68.261 1.00 48.10 188 GLU A CA 1
ATOM 1441 C C . GLU A 1 188 ? 17.374 17.472 67.643 1.00 51.18 188 GLU A C 1
ATOM 1442 O O . GLU A 1 188 ? 18.187 16.541 67.706 1.00 54.04 188 GLU A O 1
ATOM 1448 N N . ALA A 1 189 ? 17.631 18.608 66.996 1.00 50.32 189 ALA A N 1
ATOM 1449 C CA . ALA A 1 189 ? 18.877 18.737 66.208 1.00 49.98 189 ALA A CA 1
ATOM 1450 C C . ALA A 1 189 ? 20.005 19.077 67.131 1.00 49.05 189 ALA A C 1
ATOM 1451 O O . ALA A 1 189 ? 21.063 18.441 67.077 1.00 42.30 189 ALA A O 1
ATOM 1453 N N . GLU A 1 190 ? 19.750 20.096 67.957 1.00 51.74 190 GLU A N 1
ATOM 1454 C CA . GLU A 1 190 ? 20.688 20.577 68.967 1.00 56.36 190 GLU A CA 1
ATOM 1455 C C . GLU A 1 190 ? 20.943 19.510 70.046 1.00 66.31 190 GLU A C 1
ATOM 1456 O O . GLU A 1 190 ? 22.072 19.401 70.565 1.00 64.55 190 GLU A O 1
ATOM 1462 N N . ASN A 1 191 ? 19.905 18.732 70.383 1.00 65.00 191 ASN A N 1
ATOM 1463 C CA . ASN A 1 191 ? 20.050 17.626 71.333 1.00 61.60 191 ASN A CA 1
ATOM 1464 C C . ASN A 1 191 ? 20.920 16.554 70.738 1.00 63.38 191 ASN A C 1
ATOM 1465 O O . ASN A 1 191 ? 21.839 16.053 71.383 1.00 65.01 191 ASN A O 1
ATOM 1470 N N . LEU A 1 192 ? 20.628 16.202 69.500 1.00 66.00 192 LEU A N 1
ATOM 1471 C CA . LEU A 1 192 ? 21.301 15.081 68.863 1.00 72.53 192 LEU A CA 1
ATOM 1472 C C . LEU A 1 192 ? 22.791 15.352 68.561 1.00 71.57 192 LEU A C 1
ATOM 1473 O O . LEU A 1 192 ? 23.599 14.430 68.429 1.00 73.45 192 LEU A O 1
ATOM 1478 N N . TYR A 1 193 ? 23.147 16.621 68.475 1.00 69.42 193 TYR A N 1
ATOM 1479 C CA . TYR A 1 193 ? 24.514 17.006 68.198 1.00 72.54 193 TYR A CA 1
ATOM 1480 C C . TYR A 1 193 ? 25.337 17.122 69.498 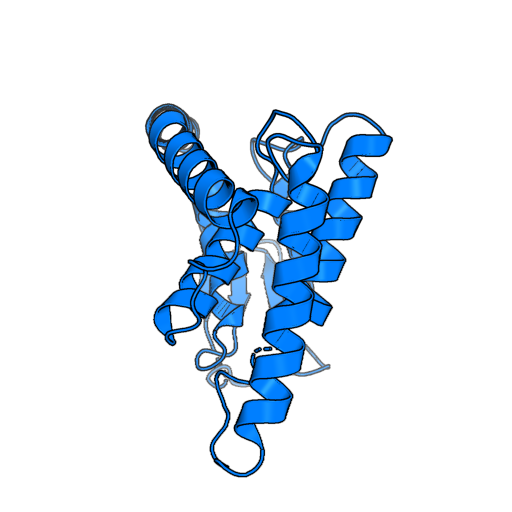1.00 74.62 193 TYR A C 1
ATOM 1481 O O . TYR A 1 193 ? 26.473 16.641 69.551 1.00 76.29 193 TYR A O 1
ATOM 1490 N N . PHE A 1 194 ? 24.769 17.756 70.530 1.00 70.10 194 PHE A N 1
ATOM 1491 C CA . PHE A 1 194 ? 25.458 17.940 71.808 1.00 70.10 194 PHE A CA 1
ATOM 1492 C C . PHE A 1 194 ? 25.682 16.627 72.583 1.00 75.64 194 PHE A C 1
ATOM 1493 O O . PHE A 1 194 ? 26.213 16.648 73.696 1.00 76.96 194 PHE A O 1
ATOM 1501 N N . GLN A 1 195 ? 25.283 15.492 72.008 1.00 77.97 195 GLN A N 1
ATOM 1502 C CA . GLN A 1 195 ? 25.624 14.173 72.565 1.00 81.36 195 GLN A CA 1
ATOM 1503 C C . GLN A 1 195 ? 26.651 13.348 71.746 1.00 92.04 195 GLN A C 1
ATOM 1504 O O . GLN A 1 195 ? 27.185 12.350 72.241 1.00 101.79 195 GLN A O 1
ATOM 1510 N N . GLY A 1 196 ? 26.928 13.755 70.508 1.00 96.11 196 GLY A N 1
ATOM 1511 C CA . GLY A 1 196 ? 27.904 13.062 69.660 1.00 89.17 196 GLY A CA 1
ATOM 1512 C C . GLY A 1 196 ? 29.260 13.733 69.749 1.00 88.77 196 GLY A C 1
ATOM 1513 O O . GLY A 1 196 ? 29.355 14.920 70.091 1.00 88.42 196 GLY A O 1
#

Organism: Pichia kudriavzevii (NCBI:txid4909)

B-factor: mean 54.53, std 16.7, range [26.37, 150.19]